Protein AF-A0A2A3JV04-F1 (afdb_monomer_lite)

pLDDT: mean 81.59, std 15.11, range [43.59, 98.62]

InterPro domains:
  IPR002125 Cytidine and deoxycytidylate deaminase domain [PF00383] (4-103)
  IPR002125 Cytidine and deoxycytidylate deaminase domain [PS51747] (3-124)
  IPR016193 Cytidine deaminase-like [SSF53927] (3-115)
  IPR017580 2-oxo-4-hydroxy-4-carboxy-5-ureidoimidazoline decarboxylase, type 1 [TIGR03164] (102-211)
  IPR018020 Oxo-4-hydroxy-4-carboxy-5-ureidoimidazoline decarboxylase [PF09349] (104-209)
  IPR036778 Oxo-4-hydroxy-4-carboxy-5-ureidoimidazoline decarboxylase superfamily [G3DSA:1.10.3330.10] (90-214)
  IPR036778 Oxo-4-hydroxy-4-carboxy-5-ureidoimidazoline decarboxylase superfamily [SSF158694] (104-214)

Organism: NCBI:txid1779329

Sequence (215 aa):
MKDDDLRHLRETIRIARESRDAGNHPFGATLVGPDGAVLLRRGNNYSDDKGVGHAELLVAQEASRLYAPEFLESCTLYTSVEPCCMCAGACYWAGIGTVVYGMTEKRLAVLTAHPDLAGKLAQAKRLTAESTAEQAGAGLDALTDEERVSFTELNEAYTSKFGFPFIIAVRDNDKASIMQAFRRRLGNDRTTEFAEACRQVERIAELRLMDKLGA

Secondary structure (DSSP, 8-state):
--HHHHHHHHHHHHHHHHHHHTTS-S-EEEEE-TTS-EEEEEE--HHHHSSS--HHHHHHHHHHHHS-HHHHTT-EEEESSPPPHHHHHHHHHTT--EEEESS-HHHHHHHHSPPPTTSHHHHTT-S-HHHHHHHHHTTGGG--HHHHHHHHHHHHHHHHHHSS-----GGG--HHHHHHHHHHHTTS-HHHHHHHHHHHHHHHHHHHHHHHHT-

Foldseek 3Di:
DPPLLVVQLVVQQVQLVVCVVVVHHSKKKFKAFLVRDTPDIFPADCVPPVDDRHRLLVRLVVLLVPDDLVRQLRMEMEMQEDDDPVSVVSSVVSNRNYYHYNYYPLLVCLQAVDDALLDPCLVVVVDDPLVVVLNVLQVSNPDDPVLSVLSVVLQVLCCVQQVTGDAARSNVHHSVVSSVCSVVLSPDDNVVSSVVNSVRSVVNVVVVVCVVVVD

Structure (mmCIF, N/CA/C/O backbone):
data_AF-A0A2A3JV04-F1
#
_entry.id   AF-A0A2A3JV04-F1
#
loop_
_atom_site.group_PDB
_atom_site.id
_atom_site.type_symbol
_atom_site.label_atom_id
_atom_site.label_alt_id
_atom_site.label_comp_id
_atom_site.label_asym_id
_atom_site.label_entity_id
_atom_site.label_seq_id
_atom_site.pdbx_PDB_ins_code
_atom_site.Cartn_x
_atom_site.Cartn_y
_atom_site.Cartn_z
_atom_site.occupancy
_atom_site.B_iso_or_equiv
_atom_site.auth_seq_id
_atom_site.auth_comp_id
_atom_site.auth_asym_id
_atom_site.auth_atom_id
_atom_site.pdbx_PDB_model_num
ATOM 1 N N . MET A 1 1 ? -6.558 -11.667 -15.176 1.00 53.97 1 MET A N 1
ATOM 2 C CA . MET A 1 1 ? -5.274 -11.883 -14.490 1.00 53.97 1 MET A CA 1
ATOM 3 C C . MET A 1 1 ? -4.649 -13.106 -15.134 1.00 53.97 1 MET A C 1
ATOM 5 O O . MET A 1 1 ? -5.289 -14.152 -15.132 1.00 53.97 1 MET A O 1
ATOM 9 N N . LYS A 1 2 ? -3.524 -12.937 -15.825 1.00 70.62 2 LYS A N 1
ATOM 10 C CA . LYS A 1 2 ? -2.764 -14.037 -16.435 1.00 70.62 2 LYS A CA 1
ATOM 11 C C . LYS A 1 2 ? -2.062 -14.810 -15.307 1.00 70.62 2 LYS A C 1
ATOM 13 O O . LYS A 1 2 ? -1.770 -14.215 -14.272 1.00 70.62 2 LYS A O 1
ATOM 18 N N . ASP A 1 3 ? -1.777 -16.100 -15.483 1.00 63.56 3 ASP A N 1
ATOM 19 C CA . ASP A 1 3 ? -1.109 -16.917 -14.444 1.00 63.56 3 ASP A CA 1
ATOM 20 C C . ASP A 1 3 ? 0.230 -16.314 -13.972 1.00 63.56 3 ASP A C 1
ATOM 22 O O . ASP A 1 3 ? 0.603 -16.423 -12.801 1.00 63.56 3 ASP A O 1
ATOM 26 N N . ASP A 1 4 ? 0.909 -15.589 -14.860 1.00 83.56 4 ASP A N 1
ATOM 27 C CA . ASP A 1 4 ? 2.161 -14.892 -14.571 1.00 83.56 4 ASP A CA 1
ATOM 28 C C . ASP A 1 4 ? 1.992 -13.658 -13.668 1.00 83.56 4 ASP A C 1
ATOM 30 O O . ASP A 1 4 ? 2.904 -13.340 -12.899 1.00 83.56 4 ASP A O 1
ATOM 34 N N . ASP A 1 5 ? 0.824 -13.006 -13.659 1.00 85.88 5 ASP A N 1
ATOM 35 C CA . ASP A 1 5 ? 0.586 -11.799 -12.853 1.00 85.88 5 ASP A CA 1
ATOM 36 C C . ASP A 1 5 ? 0.750 -12.110 -11.356 1.00 85.88 5 ASP A C 1
ATOM 38 O O . ASP A 1 5 ? 1.358 -11.350 -10.601 1.00 85.88 5 ASP A O 1
ATOM 42 N N . LEU A 1 6 ? 0.262 -13.278 -10.919 1.00 80.88 6 LEU A N 1
ATOM 43 C CA . LEU A 1 6 ? 0.381 -13.733 -9.532 1.00 80.88 6 LEU A CA 1
ATOM 44 C C . LEU A 1 6 ? 1.834 -13.991 -9.124 1.00 80.88 6 LEU A C 1
ATOM 46 O O . LEU A 1 6 ? 2.195 -13.755 -7.969 1.00 80.88 6 LEU A O 1
ATOM 50 N N . ARG A 1 7 ? 2.678 -14.473 -10.045 1.00 88.75 7 ARG A N 1
ATOM 51 C CA . ARG A 1 7 ? 4.115 -14.655 -9.794 1.00 88.75 7 ARG A CA 1
ATOM 52 C C . ARG A 1 7 ? 4.778 -13.303 -9.539 1.00 88.75 7 ARG A C 1
ATOM 54 O O . ARG A 1 7 ? 5.507 -13.165 -8.558 1.00 88.75 7 ARG A O 1
ATOM 61 N N . HIS A 1 8 ? 4.490 -12.309 -10.374 1.00 92.31 8 HIS A N 1
ATOM 62 C CA . HIS A 1 8 ? 5.074 -10.975 -10.242 1.00 92.31 8 HIS A CA 1
ATOM 63 C C . HIS A 1 8 ? 4.537 -10.218 -9.018 1.00 92.31 8 HIS A C 1
ATOM 65 O O . HIS A 1 8 ? 5.317 -9.612 -8.290 1.00 92.31 8 HIS A O 1
ATOM 71 N N . LEU A 1 9 ? 3.249 -10.346 -8.685 1.00 87.44 9 LEU A N 1
ATOM 72 C CA . LEU A 1 9 ? 2.692 -9.793 -7.442 1.00 87.44 9 LEU A CA 1
ATOM 73 C C . LEU A 1 9 ? 3.267 -10.450 -6.174 1.00 87.44 9 LEU A C 1
ATOM 75 O O . LEU A 1 9 ? 3.434 -9.796 -5.150 1.00 87.44 9 LEU A O 1
ATOM 79 N N . ARG A 1 10 ? 3.615 -11.741 -6.202 1.00 83.06 10 ARG A N 1
ATOM 80 C CA . ARG A 1 10 ? 4.316 -12.373 -5.066 1.00 83.06 10 ARG A CA 1
ATOM 81 C C . ARG A 1 10 ? 5.731 -11.829 -4.890 1.00 83.0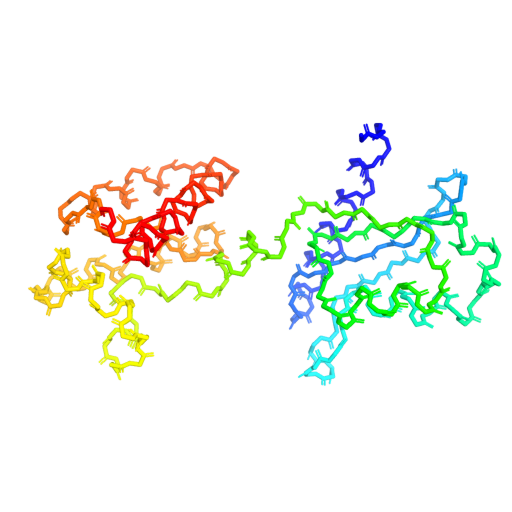6 10 ARG A C 1
ATOM 83 O O . ARG A 1 10 ? 6.185 -11.675 -3.757 1.00 83.06 10 ARG A O 1
ATOM 90 N N . GLU A 1 11 ? 6.404 -11.510 -5.989 1.00 92.06 11 GLU A N 1
ATOM 91 C CA . GLU A 1 11 ? 7.727 -10.890 -5.956 1.00 92.06 11 GLU A CA 1
ATOM 92 C C . GLU A 1 11 ? 7.677 -9.484 -5.335 1.00 92.06 11 GLU A C 1
ATOM 94 O O . GLU A 1 11 ? 8.525 -9.154 -4.505 1.00 92.06 11 GLU A O 1
ATOM 99 N N . THR A 1 12 ? 6.650 -8.679 -5.632 1.00 91.00 12 THR A N 1
ATOM 100 C CA . THR A 1 12 ? 6.492 -7.356 -4.995 1.00 91.00 12 THR A CA 1
ATOM 101 C C . THR A 1 12 ? 6.276 -7.467 -3.485 1.00 91.00 12 THR A C 1
ATOM 103 O O . THR A 1 12 ? 6.824 -6.669 -2.727 1.00 91.00 12 THR A O 1
ATOM 106 N N . ILE A 1 13 ? 5.568 -8.504 -3.019 1.00 81.12 13 ILE A N 1
ATOM 107 C CA . ILE A 1 13 ? 5.398 -8.801 -1.587 1.00 81.12 13 ILE A CA 1
ATOM 108 C C . ILE A 1 13 ? 6.725 -9.214 -0.933 1.00 81.12 13 ILE A C 1
ATOM 110 O O . ILE A 1 13 ? 6.972 -8.857 0.222 1.00 81.12 13 ILE A O 1
ATOM 114 N N . ARG A 1 14 ? 7.593 -9.955 -1.635 1.00 89.31 14 ARG A N 1
ATOM 115 C CA . ARG A 1 14 ? 8.939 -10.288 -1.136 1.00 89.31 14 ARG A CA 1
ATOM 116 C C . ARG A 1 14 ? 9.765 -9.015 -0.937 1.00 89.31 14 ARG A C 1
ATOM 118 O O . ARG A 1 14 ? 10.291 -8.807 0.150 1.00 89.31 14 ARG A O 1
ATOM 125 N N . ILE A 1 15 ? 9.788 -8.134 -1.936 1.00 92.12 15 ILE A N 1
ATOM 126 C CA . ILE A 1 15 ? 10.512 -6.853 -1.881 1.00 92.12 15 ILE A CA 1
ATOM 127 C C . ILE A 1 15 ? 9.954 -5.941 -0.779 1.00 92.12 15 ILE A C 1
ATOM 129 O O . ILE A 1 15 ? 10.714 -5.312 -0.049 1.00 92.12 15 ILE A O 1
ATOM 133 N N . ALA A 1 16 ? 8.631 -5.903 -0.603 1.00 80.31 16 ALA A N 1
ATOM 134 C CA . ALA A 1 16 ? 7.985 -5.167 0.480 1.00 80.31 16 ALA A CA 1
ATOM 135 C C . ALA A 1 16 ? 8.459 -5.625 1.873 1.00 80.31 16 ALA A C 1
ATOM 137 O O . ALA A 1 16 ? 8.658 -4.799 2.765 1.00 80.31 16 ALA A O 1
ATOM 138 N N . ARG A 1 17 ? 8.676 -6.935 2.068 1.00 75.56 17 ARG A N 1
ATOM 139 C CA . ARG A 1 17 ? 9.239 -7.472 3.320 1.00 75.56 17 ARG A CA 1
ATOM 140 C C . ARG A 1 17 ? 10.685 -7.035 3.511 1.00 75.56 17 ARG A C 1
ATOM 142 O O . ARG A 1 17 ? 11.016 -6.568 4.590 1.00 75.56 17 ARG A O 1
ATOM 149 N N . GLU A 1 18 ? 11.504 -7.108 2.467 1.00 86.50 18 GLU A N 1
ATOM 150 C CA . GLU A 1 18 ? 12.905 -6.666 2.516 1.00 86.50 18 GLU A CA 1
ATOM 151 C C . GLU A 1 18 ? 13.021 -5.171 2.829 1.00 86.50 18 GLU A C 1
ATOM 153 O O . GLU A 1 18 ? 13.822 -4.769 3.668 1.00 86.50 18 GLU A O 1
ATOM 158 N N . SER A 1 19 ? 12.167 -4.351 2.213 1.00 83.56 19 SER A N 1
ATOM 159 C CA . SER A 1 19 ? 12.080 -2.914 2.476 1.00 83.56 19 SER A CA 1
ATOM 160 C C . SER A 1 19 ? 11.759 -2.644 3.952 1.00 83.56 19 SER A C 1
ATOM 162 O O . SER A 1 19 ? 12.460 -1.870 4.607 1.00 83.56 19 SER A O 1
ATOM 164 N N . ARG A 1 20 ? 10.778 -3.359 4.517 1.00 80.44 20 ARG A N 1
ATOM 165 C CA . ARG A 1 20 ? 10.438 -3.283 5.944 1.00 80.44 20 ARG A CA 1
ATOM 166 C C . ARG A 1 20 ? 11.580 -3.724 6.852 1.00 80.44 20 ARG A C 1
ATOM 168 O O . ARG A 1 20 ? 11.854 -3.056 7.844 1.00 80.44 20 ARG A O 1
ATOM 175 N N . ASP A 1 21 ? 12.227 -4.839 6.534 1.00 79.06 21 ASP A N 1
ATOM 176 C CA . ASP A 1 21 ? 13.323 -5.380 7.338 1.00 79.06 21 ASP A CA 1
ATOM 177 C C . ASP A 1 21 ? 14.545 -4.428 7.316 1.00 79.06 21 ASP A C 1
ATOM 179 O O . ASP A 1 21 ? 15.313 -4.381 8.273 1.00 79.06 21 ASP A O 1
ATOM 183 N N . ALA A 1 22 ? 14.655 -3.583 6.282 1.00 80.44 22 ALA A N 1
ATOM 184 C CA . ALA A 1 22 ? 15.593 -2.460 6.183 1.00 80.44 22 ALA A CA 1
ATOM 185 C C . ALA A 1 22 ? 15.095 -1.139 6.826 1.00 80.44 22 ALA A C 1
ATOM 187 O O . ALA A 1 22 ? 15.730 -0.095 6.666 1.00 80.44 22 ALA A O 1
ATOM 188 N N . GLY A 1 23 ? 13.968 -1.150 7.545 1.00 79.25 23 GLY A N 1
ATOM 189 C CA . GLY A 1 23 ? 13.433 0.012 8.268 1.00 79.25 23 GLY A CA 1
ATOM 190 C C . GLY A 1 23 ? 12.599 0.988 7.429 1.00 79.25 23 GLY A C 1
ATOM 191 O O . GLY A 1 23 ? 12.345 2.108 7.875 1.00 79.25 23 GLY A O 1
ATOM 192 N N . ASN A 1 24 ? 12.174 0.592 6.228 1.00 82.56 24 ASN A N 1
ATOM 193 C CA . ASN A 1 24 ? 11.293 1.380 5.362 1.00 82.56 24 ASN A CA 1
ATOM 194 C C . ASN A 1 24 ? 9.820 0.965 5.505 1.00 82.56 24 ASN A C 1
ATOM 196 O O . ASN A 1 24 ? 9.478 0.004 6.199 1.00 82.56 24 ASN A O 1
ATOM 200 N N . HIS A 1 25 ? 8.922 1.671 4.813 1.00 78.50 25 HIS A N 1
ATOM 201 C CA . HIS A 1 25 ? 7.538 1.216 4.693 1.00 78.50 25 HIS A CA 1
ATOM 202 C C . HIS A 1 25 ? 7.446 -0.065 3.840 1.00 78.50 25 HIS A C 1
ATOM 204 O O . HIS A 1 25 ? 8.215 -0.230 2.896 1.00 78.50 25 HIS A O 1
ATOM 210 N N . PRO A 1 26 ? 6.510 -0.986 4.130 1.00 81.88 26 PRO A N 1
ATOM 211 C CA . PRO A 1 26 ? 6.474 -2.317 3.525 1.00 81.88 26 PRO A CA 1
ATOM 212 C C . PRO A 1 26 ? 5.864 -2.303 2.111 1.00 81.88 26 PRO A C 1
ATOM 214 O O . PRO A 1 26 ? 4.819 -2.912 1.882 1.00 81.88 26 PRO A O 1
ATOM 217 N N . PHE A 1 27 ? 6.502 -1.621 1.158 1.00 84.69 27 PHE A N 1
ATOM 218 C CA . PHE A 1 27 ? 6.044 -1.532 -0.233 1.00 84.69 27 PHE A CA 1
ATOM 219 C C . PHE A 1 27 ? 7.134 -1.957 -1.209 1.00 84.69 27 PHE A C 1
ATOM 221 O O . PHE A 1 27 ? 8.315 -1.669 -1.009 1.00 84.69 27 PHE A O 1
ATOM 228 N N . GLY A 1 28 ? 6.722 -2.642 -2.274 1.00 93.94 28 GLY A N 1
ATOM 229 C CA . GLY A 1 28 ? 7.611 -3.140 -3.314 1.00 93.94 28 GLY A CA 1
ATOM 230 C C . GLY A 1 28 ? 6.976 -3.042 -4.694 1.00 93.94 28 GLY A C 1
ATOM 231 O O . GLY A 1 28 ? 5.766 -3.209 -4.844 1.00 93.94 28 GLY A O 1
ATOM 232 N N . ALA A 1 29 ? 7.812 -2.798 -5.699 1.00 97.81 29 ALA A N 1
ATOM 233 C CA . ALA A 1 29 ? 7.418 -2.700 -7.094 1.00 97.81 29 ALA A CA 1
ATOM 234 C C . ALA A 1 29 ? 8.472 -3.325 -8.016 1.00 97.81 29 ALA A C 1
ATOM 236 O O . ALA A 1 29 ? 9.669 -3.364 -7.711 1.00 97.81 29 ALA A O 1
ATOM 237 N N . THR A 1 30 ? 8.015 -3.806 -9.168 1.00 98.50 30 THR A N 1
ATOM 238 C CA . THR A 1 30 ? 8.869 -4.368 -10.219 1.00 98.50 30 THR A CA 1
ATOM 239 C C . THR A 1 30 ? 8.427 -3.889 -11.589 1.00 98.50 30 THR A C 1
ATOM 241 O O . THR A 1 30 ? 7.229 -3.745 -11.817 1.00 98.50 30 THR A O 1
ATOM 244 N N . LEU A 1 31 ? 9.380 -3.696 -12.502 1.00 98.62 31 LEU A N 1
ATOM 245 C CA . LEU A 1 31 ? 9.103 -3.528 -13.929 1.00 98.62 31 LEU A CA 1
ATOM 246 C C . LEU A 1 31 ? 9.359 -4.853 -14.641 1.00 98.62 31 LEU A C 1
ATOM 248 O O . LEU A 1 31 ? 10.414 -5.460 -14.446 1.00 98.62 31 LEU A O 1
ATOM 252 N N . VAL A 1 32 ? 8.417 -5.278 -15.473 1.00 98.44 32 VAL A N 1
ATOM 253 C CA . VAL A 1 32 ? 8.473 -6.528 -16.229 1.00 98.44 32 VAL A CA 1
ATOM 254 C C . VAL A 1 32 ? 8.348 -6.225 -17.716 1.00 98.44 32 VAL A C 1
ATOM 256 O O . VAL A 1 32 ? 7.443 -5.496 -18.123 1.00 98.44 32 VAL A O 1
ATOM 259 N N . GLY A 1 33 ? 9.269 -6.766 -18.510 1.00 97.69 33 GLY A N 1
ATOM 260 C CA . GLY A 1 33 ? 9.272 -6.641 -19.9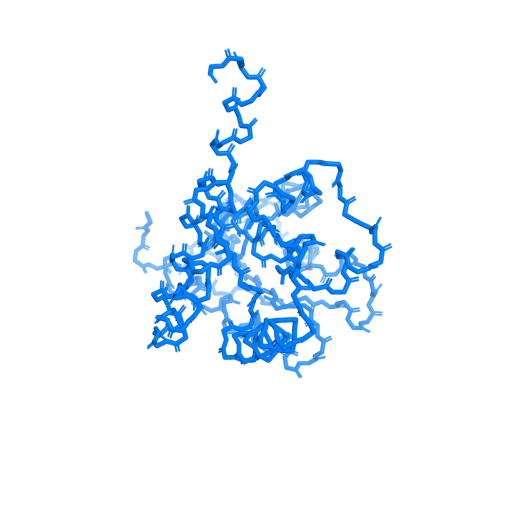64 1.00 97.69 33 GLY A CA 1
ATOM 261 C C . GLY A 1 33 ? 8.197 -7.499 -20.642 1.00 97.69 33 GLY A C 1
ATOM 262 O O . GLY A 1 33 ? 7.591 -8.364 -20.004 1.00 97.69 33 GLY A O 1
ATOM 263 N N . PRO A 1 34 ? 7.965 -7.299 -21.951 1.00 96.06 34 PRO A N 1
ATOM 264 C CA . PRO A 1 34 ? 6.953 -8.041 -22.709 1.00 96.06 34 PRO A CA 1
ATOM 265 C C . PRO A 1 34 ? 7.239 -9.549 -22.811 1.00 96.06 34 PRO A C 1
ATOM 267 O O . PRO A 1 34 ? 6.331 -10.337 -23.066 1.00 96.06 34 PRO A O 1
ATOM 270 N N . ASP A 1 35 ? 8.489 -9.957 -22.593 1.00 95.00 35 ASP A N 1
ATOM 271 C CA . ASP A 1 35 ? 8.948 -11.348 -22.533 1.00 95.00 35 ASP A CA 1
ATOM 272 C C . ASP A 1 35 ? 8.772 -11.995 -21.143 1.00 95.00 35 ASP A C 1
ATOM 274 O O . ASP A 1 35 ? 9.111 -13.162 -20.951 1.00 95.00 35 ASP A O 1
ATOM 278 N N . GLY A 1 36 ? 8.250 -11.248 -20.163 1.00 94.12 36 GLY A N 1
ATOM 279 C CA . GLY A 1 36 ? 8.087 -11.692 -18.779 1.00 94.12 36 GLY A CA 1
ATOM 280 C C . GLY A 1 36 ? 9.341 -11.535 -17.911 1.00 94.12 36 GLY A C 1
ATOM 281 O O . GLY A 1 36 ? 9.313 -11.896 -16.729 1.00 94.12 36 GLY A O 1
ATOM 282 N N . ALA A 1 37 ? 10.437 -10.981 -18.443 1.00 96.50 37 ALA A N 1
ATOM 283 C CA . ALA A 1 37 ? 11.652 -10.748 -17.674 1.00 96.50 37 ALA A CA 1
ATOM 284 C C . ALA A 1 37 ? 11.467 -9.591 -16.683 1.00 96.50 37 ALA A C 1
ATOM 286 O O . ALA A 1 37 ? 10.979 -8.518 -17.033 1.00 96.50 37 ALA A O 1
ATOM 287 N N . VAL A 1 38 ? 11.896 -9.779 -15.431 1.00 97.94 38 VAL A N 1
ATOM 288 C CA . VAL A 1 38 ? 11.910 -8.688 -14.445 1.00 97.94 38 VAL A CA 1
ATOM 289 C C . VAL A 1 38 ? 13.125 -7.802 -14.698 1.00 97.94 38 VAL A C 1
ATOM 291 O O . VAL A 1 38 ? 14.255 -8.200 -14.409 1.00 97.94 38 VAL A O 1
ATOM 294 N N . LEU A 1 39 ? 12.864 -6.597 -15.189 1.00 98.31 39 LEU A N 1
ATOM 295 C CA . LEU A 1 39 ? 13.860 -5.604 -15.572 1.00 98.31 39 LEU A CA 1
ATOM 296 C C . LEU A 1 39 ? 14.354 -4.807 -14.363 1.00 98.31 39 LEU A C 1
ATOM 298 O O . LEU A 1 39 ? 15.554 -4.620 -14.197 1.00 98.31 39 LEU A O 1
ATOM 302 N N . LEU A 1 40 ? 13.433 -4.381 -13.491 1.00 98.50 40 LEU A N 1
ATOM 303 C CA . LEU A 1 40 ? 13.731 -3.563 -12.311 1.00 98.50 40 LEU A CA 1
ATOM 304 C C . LEU A 1 40 ? 12.999 -4.070 -11.071 1.00 98.50 40 LEU A C 1
ATOM 306 O O . LEU A 1 40 ? 11.904 -4.625 -11.160 1.00 98.50 40 LEU A O 1
ATOM 310 N N . ARG A 1 41 ? 13.605 -3.838 -9.903 1.00 98.38 41 ARG A N 1
ATOM 311 C CA . ARG A 1 41 ? 13.046 -4.128 -8.575 1.00 98.38 41 ARG A CA 1
ATOM 312 C C . ARG A 1 41 ? 13.362 -2.974 -7.639 1.00 98.38 41 ARG A C 1
ATOM 314 O O . ARG A 1 41 ? 14.531 -2.598 -7.527 1.00 98.38 41 ARG A O 1
ATOM 321 N N . ARG A 1 42 ? 12.357 -2.434 -6.954 1.00 98.00 42 ARG A N 1
ATOM 322 C CA . ARG A 1 42 ? 12.551 -1.415 -5.915 1.00 98.00 42 ARG A CA 1
ATOM 323 C C . ARG A 1 42 ? 11.605 -1.631 -4.746 1.00 98.00 42 ARG A C 1
ATOM 325 O O . ARG A 1 42 ? 10.446 -1.989 -4.934 1.00 98.00 42 ARG A O 1
ATOM 332 N N . GLY A 1 43 ? 12.129 -1.414 -3.545 1.00 95.50 43 GLY A N 1
ATOM 333 C CA . GLY A 1 43 ? 11.342 -1.229 -2.330 1.00 95.50 43 GLY A CA 1
ATOM 334 C C . GLY A 1 43 ? 11.167 0.256 -2.024 1.00 95.50 43 GLY A C 1
ATOM 335 O O . GLY A 1 43 ? 11.770 1.102 -2.682 1.00 95.50 43 GLY A O 1
ATOM 336 N N . ASN A 1 44 ? 10.358 0.570 -1.018 1.00 93.44 44 ASN A N 1
ATOM 337 C CA . ASN A 1 44 ? 10.293 1.916 -0.456 1.00 93.44 44 ASN A CA 1
ATOM 338 C C . ASN A 1 44 ? 11.643 2.321 0.180 1.00 93.44 44 ASN A C 1
ATOM 340 O O . ASN A 1 44 ? 12.355 1.463 0.709 1.00 93.44 44 ASN A O 1
ATOM 344 N N . ASN A 1 45 ? 11.963 3.617 0.133 1.00 93.06 45 ASN A N 1
ATOM 345 C CA . ASN A 1 45 ? 13.217 4.223 0.602 1.00 93.06 45 ASN A CA 1
ATOM 346 C C . ASN A 1 45 ? 13.000 5.338 1.653 1.00 93.06 45 ASN A C 1
ATOM 348 O O . ASN A 1 45 ? 13.801 6.263 1.777 1.00 93.06 45 ASN A O 1
ATOM 352 N N . TYR A 1 46 ? 11.906 5.273 2.416 1.00 87.44 46 TYR A N 1
ATOM 353 C CA . TYR A 1 46 ? 11.563 6.263 3.444 1.00 87.44 46 TYR A CA 1
ATOM 354 C C . TYR A 1 46 ? 12.647 6.463 4.518 1.00 87.44 46 TYR A C 1
ATOM 356 O O . TYR A 1 46 ? 12.766 7.536 5.113 1.00 87.44 46 TYR A O 1
ATOM 364 N N . SER A 1 47 ? 13.440 5.440 4.833 1.00 82.50 47 SER A N 1
ATOM 365 C CA . SER A 1 47 ? 14.500 5.532 5.835 1.00 82.50 47 SER A CA 1
ATOM 366 C C . SER A 1 47 ? 15.583 6.540 5.436 1.00 82.50 47 SER A C 1
ATOM 368 O O . SER A 1 47 ? 16.147 7.174 6.332 1.00 82.50 47 SER A O 1
ATOM 370 N N . ASP A 1 48 ? 15.773 6.750 4.135 1.00 88.19 48 ASP A N 1
ATOM 371 C CA . ASP A 1 48 ? 16.710 7.693 3.532 1.00 88.19 48 ASP A CA 1
ATOM 372 C C . ASP A 1 48 ? 16.050 9.057 3.270 1.00 88.19 48 ASP A C 1
ATOM 374 O O . ASP A 1 48 ? 16.480 10.070 3.820 1.00 88.19 48 ASP A O 1
ATOM 378 N N . ASP A 1 49 ? 14.948 9.092 2.513 1.00 89.69 49 ASP A N 1
ATOM 379 C CA . ASP A 1 49 ? 14.393 10.358 2.009 1.00 89.69 49 ASP A CA 1
ATOM 380 C C . ASP A 1 49 ? 13.252 10.955 2.849 1.00 89.69 49 ASP A C 1
ATOM 382 O O . ASP A 1 49 ? 12.854 12.102 2.630 1.00 89.69 49 ASP A O 1
ATOM 386 N N . LYS A 1 50 ? 12.724 10.188 3.813 1.00 83.75 50 LYS A N 1
ATOM 387 C CA . LYS A 1 50 ? 11.592 10.557 4.685 1.00 83.75 50 LYS A CA 1
ATOM 388 C C . LYS A 1 50 ? 10.344 11.023 3.925 1.00 83.75 50 LYS A C 1
ATOM 390 O O . LYS A 1 50 ? 9.533 11.762 4.484 1.00 83.75 50 LYS A O 1
ATOM 395 N N . GLY A 1 51 ? 10.175 10.618 2.667 1.00 83.44 51 GLY A N 1
ATOM 396 C CA . GLY A 1 51 ? 9.208 11.243 1.777 1.00 83.44 51 GLY A CA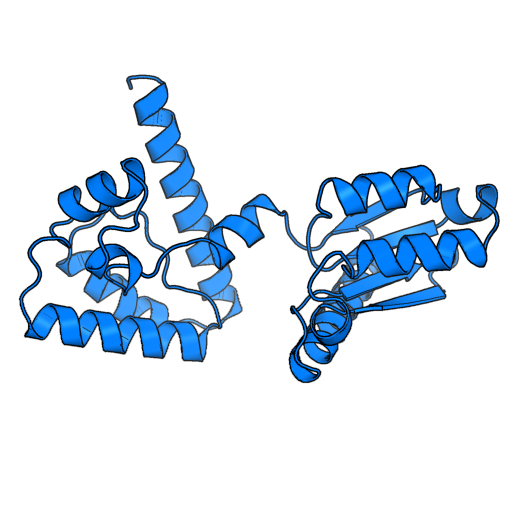 1
ATOM 397 C C . GLY A 1 51 ? 8.807 10.380 0.588 1.00 83.44 51 GLY A C 1
ATOM 398 O O . GLY A 1 51 ? 8.138 9.361 0.740 1.00 83.44 51 GLY A O 1
ATOM 399 N N . VAL A 1 52 ? 9.121 10.865 -0.613 1.00 88.56 52 VAL A N 1
ATOM 400 C CA . VAL A 1 52 ? 8.493 10.441 -1.874 1.00 88.56 52 VAL A CA 1
ATOM 401 C C . VAL A 1 52 ? 9.065 9.154 -2.469 1.00 88.56 52 VAL A C 1
ATOM 403 O O . VAL A 1 52 ? 8.590 8.726 -3.517 1.00 88.56 52 VAL A O 1
ATOM 406 N N . GLY A 1 53 ? 10.038 8.518 -1.816 1.00 92.81 53 GLY A N 1
ATOM 407 C CA . GLY A 1 53 ? 10.764 7.312 -2.219 1.00 92.81 53 GLY A CA 1
ATOM 408 C C . GLY A 1 53 ? 9.912 6.048 -2.199 1.00 92.81 53 GLY A C 1
ATOM 409 O O . GLY A 1 53 ? 10.291 5.024 -1.636 1.00 92.81 53 GLY A O 1
ATOM 410 N N . HIS A 1 54 ? 8.726 6.121 -2.786 1.00 96.06 54 HIS A N 1
ATOM 411 C CA . HIS A 1 54 ? 7.811 5.018 -2.990 1.00 96.06 54 HIS A CA 1
ATOM 412 C C . HIS A 1 54 ? 8.378 4.074 -4.045 1.00 96.06 54 HIS A C 1
ATOM 414 O O . HIS A 1 54 ? 9.025 4.503 -5.003 1.00 96.06 54 HIS A O 1
ATOM 420 N N . ALA A 1 55 ? 8.111 2.781 -3.880 1.00 96.62 55 ALA A N 1
ATOM 421 C CA . ALA A 1 55 ? 8.666 1.750 -4.743 1.00 96.62 55 ALA A CA 1
ATOM 422 C C . ALA A 1 55 ? 8.339 2.007 -6.226 1.00 96.62 55 ALA A C 1
ATOM 424 O O . ALA A 1 55 ? 9.216 1.915 -7.081 1.00 96.62 55 ALA A O 1
ATOM 425 N N . GLU A 1 56 ? 7.100 2.395 -6.525 1.00 98.06 56 GLU A N 1
ATOM 426 C CA . GLU A 1 56 ? 6.613 2.688 -7.872 1.00 98.06 56 GLU A CA 1
ATOM 427 C C . GLU A 1 56 ? 7.294 3.912 -8.482 1.00 98.06 56 GLU A C 1
ATOM 429 O O . GLU A 1 56 ? 7.681 3.877 -9.650 1.00 98.06 56 GLU A O 1
ATOM 434 N N . LEU A 1 57 ? 7.475 4.979 -7.693 1.00 97.75 57 LEU A N 1
ATOM 435 C CA . LEU A 1 57 ? 8.160 6.183 -8.158 1.00 97.75 57 LEU A CA 1
ATOM 436 C C . LEU A 1 57 ? 9.607 5.860 -8.531 1.00 97.75 57 LEU A C 1
ATOM 438 O O . LEU A 1 57 ? 10.068 6.262 -9.597 1.00 97.75 57 LEU A O 1
ATOM 442 N N . LEU A 1 58 ? 10.302 5.105 -7.678 1.00 97.81 58 LEU A N 1
ATOM 443 C CA . LEU A 1 58 ? 11.689 4.714 -7.915 1.00 97.81 58 LEU A CA 1
ATOM 444 C C . LEU A 1 58 ? 11.819 3.832 -9.162 1.00 97.81 58 LEU A C 1
ATOM 446 O O . LEU A 1 58 ? 12.731 4.052 -9.957 1.00 97.81 58 LEU A O 1
ATOM 450 N N . VAL A 1 59 ? 10.891 2.887 -9.376 1.00 98.50 59 VAL A N 1
ATOM 451 C CA . VAL A 1 59 ? 10.850 2.100 -10.620 1.00 98.50 59 VAL A CA 1
ATOM 452 C C . VAL A 1 59 ? 10.630 3.005 -11.829 1.00 98.50 59 VAL A C 1
ATOM 454 O O . VAL A 1 59 ? 11.391 2.907 -12.783 1.00 98.50 59 VAL A O 1
ATOM 457 N N . ALA A 1 60 ? 9.634 3.894 -11.815 1.00 98.19 60 ALA A N 1
ATOM 458 C CA . ALA A 1 60 ? 9.322 4.749 -12.965 1.00 98.19 60 ALA A CA 1
ATOM 459 C C . ALA A 1 60 ? 10.463 5.726 -13.310 1.00 98.19 60 ALA A C 1
ATOM 461 O O . ALA A 1 60 ? 10.799 5.924 -14.482 1.00 98.19 60 ALA A O 1
ATOM 462 N N . GLN A 1 61 ? 11.102 6.310 -12.294 1.00 97.88 61 GLN A N 1
ATOM 463 C CA . GLN A 1 61 ? 12.259 7.193 -12.466 1.00 97.88 61 GLN A CA 1
ATOM 464 C C . GLN A 1 61 ? 13.476 6.470 -13.042 1.00 97.88 61 GLN A C 1
ATOM 466 O O . GLN A 1 61 ? 14.202 7.038 -13.852 1.00 97.88 61 GLN A O 1
ATOM 471 N N . GLU A 1 62 ? 13.732 5.236 -12.621 1.00 98.31 62 GLU A N 1
ATOM 472 C CA . GLU A 1 62 ? 14.837 4.456 -13.169 1.00 98.31 62 GLU A CA 1
ATOM 473 C C . GLU A 1 62 ? 14.510 3.922 -14.566 1.00 98.31 62 GLU A C 1
ATOM 475 O O . GLU A 1 62 ? 15.337 4.020 -15.469 1.00 98.31 62 GLU A O 1
ATOM 480 N N . ALA A 1 63 ? 13.284 3.439 -14.774 1.00 98.38 63 ALA A N 1
ATOM 481 C CA . ALA A 1 63 ? 12.808 2.935 -16.054 1.00 98.38 63 ALA A CA 1
ATOM 482 C C . ALA A 1 63 ? 12.943 3.989 -17.159 1.00 98.38 63 ALA A C 1
ATOM 484 O O . ALA A 1 63 ? 13.543 3.714 -18.194 1.00 98.38 63 ALA A O 1
ATOM 485 N N . SER A 1 64 ? 12.473 5.213 -16.899 1.00 97.69 64 SER A N 1
ATOM 486 C CA . SER A 1 64 ? 12.559 6.340 -17.841 1.00 97.69 64 SER A CA 1
ATOM 487 C C . SER A 1 64 ? 13.991 6.769 -18.188 1.00 97.69 64 SER A C 1
ATOM 489 O O . SER A 1 64 ? 14.201 7.410 -19.214 1.00 97.69 64 SER A O 1
ATOM 491 N N . ARG A 1 65 ? 14.991 6.421 -17.365 1.00 97.88 65 ARG A N 1
ATOM 492 C CA . ARG A 1 65 ? 16.412 6.677 -17.664 1.00 97.88 65 ARG A CA 1
ATOM 493 C C . ARG A 1 65 ? 17.059 5.559 -18.473 1.00 97.88 65 ARG A C 1
ATOM 495 O O . ARG A 1 65 ? 18.034 5.815 -19.174 1.00 97.88 65 ARG A O 1
ATOM 502 N N . LEU A 1 66 ? 16.572 4.330 -18.321 1.00 98.06 66 LEU A N 1
ATOM 503 C CA . LEU A 1 66 ? 17.190 3.132 -18.892 1.00 98.06 66 LEU A CA 1
ATOM 504 C C . LEU A 1 66 ? 16.565 2.698 -20.217 1.00 98.06 66 LEU A C 1
ATOM 506 O O . LEU A 1 66 ? 17.247 2.076 -21.030 1.00 98.06 66 LEU A O 1
ATOM 510 N N . TYR A 1 67 ? 15.288 2.999 -20.433 1.00 98.19 67 TYR A N 1
ATOM 511 C CA . TYR A 1 67 ? 14.520 2.465 -21.549 1.00 98.19 67 TYR A CA 1
ATOM 512 C C . TYR A 1 67 ? 13.822 3.565 -22.340 1.00 98.19 67 TYR A C 1
ATOM 514 O O . TYR A 1 67 ? 13.415 4.590 -21.797 1.00 98.19 67 TYR A O 1
ATOM 522 N N . ALA A 1 68 ? 13.662 3.318 -23.639 1.00 97.25 68 ALA A N 1
ATOM 523 C CA . ALA A 1 68 ? 12.897 4.191 -24.515 1.00 97.25 68 ALA A CA 1
ATOM 524 C C . ALA A 1 68 ? 11.390 4.115 -24.184 1.00 97.25 68 ALA A C 1
ATOM 526 O O . ALA A 1 68 ? 10.911 3.026 -23.838 1.00 97.25 68 ALA A O 1
ATOM 527 N N . PRO A 1 69 ? 10.629 5.220 -24.318 1.00 94.50 69 PRO A N 1
ATOM 528 C CA . PRO A 1 69 ? 9.188 5.235 -24.053 1.00 94.50 69 PRO A CA 1
ATOM 529 C C . PRO A 1 69 ? 8.411 4.158 -24.821 1.00 94.50 69 PRO A C 1
ATOM 531 O O . PRO A 1 69 ? 7.540 3.510 -24.251 1.00 94.50 69 PRO A O 1
ATOM 534 N N . GLU A 1 70 ? 8.782 3.892 -26.076 1.00 96.50 70 GLU A N 1
ATOM 535 C CA . GLU A 1 70 ? 8.127 2.895 -26.934 1.00 96.50 70 GLU A CA 1
ATOM 536 C C . GLU A 1 70 ? 8.296 1.470 -26.389 1.00 96.50 70 GLU A C 1
ATOM 538 O O . GLU A 1 70 ? 7.426 0.615 -26.542 1.00 96.50 70 GLU A O 1
ATOM 543 N N . PHE A 1 71 ? 9.421 1.198 -25.723 1.00 98.31 71 PHE A N 1
ATOM 544 C CA . PHE A 1 71 ? 9.630 -0.079 -25.050 1.00 98.31 71 PHE A CA 1
ATOM 545 C C . PHE A 1 71 ? 8.853 -0.147 -23.731 1.00 98.31 71 PHE A C 1
ATOM 547 O O . PHE A 1 71 ? 8.259 -1.182 -23.421 1.00 98.31 71 PHE A O 1
ATOM 554 N N . LEU A 1 72 ? 8.818 0.946 -22.964 1.00 98.38 72 LEU A N 1
ATOM 555 C CA . LEU A 1 72 ? 8.077 1.015 -21.700 1.00 98.38 72 LEU A CA 1
ATOM 556 C C . LEU A 1 72 ? 6.566 0.846 -21.893 1.00 98.38 72 LEU A C 1
ATOM 558 O O . LEU A 1 72 ? 5.916 0.247 -21.033 1.00 98.38 72 LEU A O 1
ATOM 562 N N . GLU A 1 73 ? 6.027 1.244 -23.044 1.00 97.94 73 GLU A N 1
ATOM 563 C CA . GLU A 1 73 ? 4.624 1.016 -23.407 1.00 97.94 73 GLU A CA 1
ATOM 564 C C . GLU A 1 73 ? 4.291 -0.485 -23.502 1.00 97.94 73 GLU A C 1
ATOM 566 O O . GLU A 1 73 ? 3.170 -0.910 -23.230 1.00 97.94 73 GLU A O 1
ATOM 571 N N . SER A 1 74 ? 5.283 -1.325 -23.809 1.00 97.88 74 SER A N 1
ATOM 572 C CA . SER A 1 74 ? 5.137 -2.787 -23.801 1.00 97.88 74 SER A CA 1
ATOM 573 C C . SER A 1 74 ? 5.404 -3.436 -22.435 1.00 97.88 74 SER A C 1
ATOM 575 O O . SER A 1 74 ? 5.223 -4.645 -22.275 1.00 97.88 74 SER A O 1
ATOM 577 N N . CYS A 1 75 ? 5.834 -2.655 -21.440 1.00 98.44 75 CYS A N 1
ATOM 578 C CA . CYS A 1 75 ? 6.185 -3.142 -20.110 1.00 98.44 75 CYS A CA 1
ATOM 579 C C . CYS A 1 75 ? 5.006 -3.072 -19.128 1.00 98.44 75 CYS A C 1
ATOM 581 O O . CYS A 1 75 ? 4.084 -2.264 -19.249 1.00 98.44 75 CYS A O 1
ATOM 583 N N . THR A 1 76 ? 5.075 -3.910 -18.093 1.00 98.31 76 THR A N 1
ATOM 584 C CA . THR A 1 76 ? 4.125 -3.924 -16.976 1.00 98.31 76 THR A CA 1
ATOM 585 C C . THR A 1 76 ? 4.834 -3.611 -15.664 1.00 98.31 76 THR A C 1
ATOM 587 O O . THR A 1 76 ? 5.793 -4.288 -15.295 1.00 98.31 76 THR A O 1
ATOM 590 N N . LEU A 1 77 ? 4.344 -2.618 -14.925 1.00 98.44 77 LEU A N 1
ATOM 591 C CA . LEU A 1 77 ? 4.728 -2.394 -13.537 1.00 98.44 77 LEU A CA 1
ATOM 592 C C . LEU A 1 77 ? 3.796 -3.178 -12.615 1.00 98.44 77 LEU A C 1
ATOM 594 O O . LEU A 1 77 ? 2.582 -2.993 -12.632 1.00 98.44 77 LEU A O 1
ATOM 598 N N . TYR A 1 78 ? 4.376 -4.024 -11.773 1.00 97.56 78 TYR A N 1
ATOM 599 C CA . TYR A 1 78 ? 3.664 -4.682 -10.682 1.00 97.56 78 TYR A CA 1
ATOM 600 C C . TYR A 1 78 ? 3.989 -3.980 -9.372 1.00 97.56 78 TYR A C 1
ATOM 602 O O . TYR A 1 78 ? 5.160 -3.716 -9.101 1.00 97.56 78 TYR A O 1
ATOM 610 N N . THR A 1 79 ? 2.985 -3.737 -8.533 1.00 95.69 79 THR A N 1
ATOM 611 C CA . THR A 1 79 ? 3.162 -3.170 -7.186 1.00 95.69 79 THR A CA 1
ATOM 612 C C . THR A 1 79 ? 2.328 -3.918 -6.144 1.00 95.69 79 THR A C 1
ATOM 614 O O . THR A 1 79 ? 1.301 -4.532 -6.445 1.00 95.69 79 THR A O 1
ATOM 617 N N . SER A 1 80 ? 2.794 -3.927 -4.895 1.00 84.75 80 SER A N 1
ATOM 618 C CA . SER A 1 80 ? 2.080 -4.549 -3.776 1.00 84.75 80 SER A CA 1
ATOM 619 C C . SER A 1 80 ? 0.721 -3.896 -3.489 1.00 84.75 80 SER A C 1
ATOM 621 O O . SER A 1 80 ? -0.201 -4.592 -3.060 1.00 84.75 80 SER A O 1
ATOM 623 N N . VAL A 1 81 ? 0.583 -2.589 -3.735 1.00 81.19 81 VAL A N 1
ATOM 624 C CA . VAL A 1 81 ? -0.630 -1.802 -3.461 1.00 81.19 81 VAL A CA 1
ATOM 625 C C . VAL A 1 81 ? -0.863 -0.809 -4.596 1.00 81.19 81 VAL A C 1
ATOM 627 O O . VAL A 1 81 ? 0.078 -0.426 -5.276 1.00 81.19 81 VAL A O 1
ATOM 630 N N . GLU A 1 82 ? -2.114 -0.429 -4.832 1.00 88.38 82 GLU A N 1
ATOM 631 C CA . GLU A 1 82 ? -2.504 0.592 -5.797 1.00 88.38 82 GLU A CA 1
ATOM 632 C C . GLU A 1 82 ? -1.654 1.862 -5.618 1.00 88.38 82 GLU A C 1
ATOM 634 O O . GLU A 1 82 ? -1.548 2.379 -4.499 1.00 88.38 82 GLU A O 1
ATOM 639 N N . PRO A 1 83 ? -1.049 2.370 -6.706 1.00 88.50 83 PRO A N 1
ATOM 640 C CA . PRO A 1 83 ? -0.190 3.539 -6.630 1.00 88.50 83 PRO A CA 1
ATOM 641 C C . PRO A 1 83 ? -0.959 4.777 -6.156 1.00 88.50 83 PRO A C 1
ATOM 643 O O . PRO A 1 83 ? -2.065 5.053 -6.620 1.00 88.50 83 PRO A O 1
ATOM 646 N N . CYS A 1 84 ? -0.331 5.599 -5.313 1.00 88.38 84 CYS A N 1
ATOM 647 C CA . CYS A 1 84 ? -0.860 6.930 -5.005 1.00 88.38 84 CYS A CA 1
ATOM 648 C C . CYS A 1 84 ? -0.849 7.840 -6.250 1.00 88.38 84 CYS A C 1
ATOM 650 O O . CYS A 1 84 ? -0.178 7.548 -7.243 1.00 88.38 84 CYS A O 1
ATOM 652 N N . CYS A 1 85 ? -1.524 8.994 -6.191 1.00 88.00 85 CYS A N 1
ATOM 653 C CA . CYS A 1 85 ? -1.636 9.919 -7.329 1.00 88.00 85 CYS A CA 1
ATOM 654 C C . CYS A 1 85 ? -0.278 10.337 -7.927 1.00 88.00 85 CYS A C 1
ATOM 656 O O . CYS A 1 85 ? -0.135 10.412 -9.146 1.00 88.00 85 CYS A O 1
ATOM 658 N N . MET A 1 86 ? 0.738 10.539 -7.083 1.00 94.69 86 M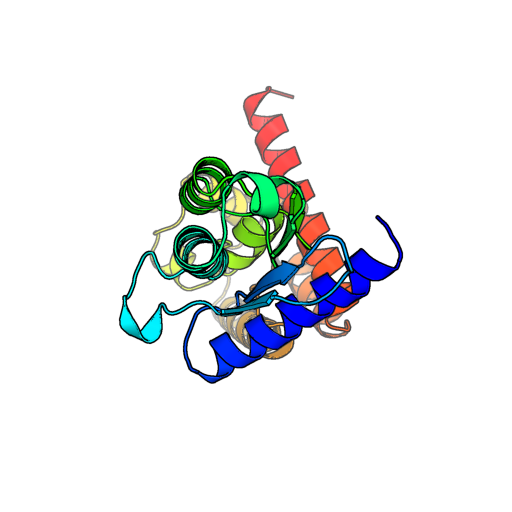ET A N 1
ATOM 659 C CA . MET A 1 86 ? 2.105 10.844 -7.509 1.00 94.69 86 MET A CA 1
ATOM 660 C C . MET A 1 86 ? 2.721 9.688 -8.305 1.00 94.69 86 MET A C 1
ATOM 662 O O . MET A 1 86 ? 3.295 9.903 -9.370 1.00 94.69 86 MET A O 1
ATOM 666 N N . CYS A 1 87 ? 2.594 8.461 -7.802 1.00 96.88 87 CYS A N 1
ATOM 667 C CA . CYS A 1 87 ? 3.171 7.276 -8.431 1.00 96.88 87 CYS A CA 1
ATOM 668 C C . CYS A 1 87 ? 2.433 6.900 -9.718 1.00 96.88 87 CYS A C 1
ATOM 670 O O . CYS A 1 87 ? 3.072 6.550 -10.707 1.00 96.88 87 CYS A O 1
ATOM 672 N N . ALA A 1 88 ? 1.104 7.032 -9.735 1.00 93.25 88 ALA A N 1
ATOM 673 C CA . ALA A 1 88 ? 0.298 6.861 -10.938 1.00 93.25 88 ALA A CA 1
ATOM 674 C C . ALA A 1 88 ? 0.713 7.866 -12.026 1.00 93.25 88 ALA A C 1
ATOM 676 O O . ALA A 1 88 ? 0.953 7.477 -13.168 1.00 93.25 88 ALA A O 1
ATOM 677 N N . GLY A 1 89 ? 0.890 9.141 -11.655 1.00 95.19 89 GLY A N 1
ATOM 678 C CA . GLY A 1 89 ? 1.412 10.166 -12.558 1.00 95.19 89 GLY A CA 1
ATOM 679 C C . GLY A 1 89 ? 2.818 9.841 -13.065 1.00 95.19 89 GLY A C 1
ATOM 680 O O . GLY A 1 89 ? 3.084 9.974 -14.255 1.00 95.19 89 GLY A O 1
ATOM 681 N N . ALA A 1 90 ? 3.709 9.361 -12.196 1.00 97.44 90 ALA A N 1
ATOM 682 C CA . ALA A 1 90 ? 5.059 8.968 -12.594 1.00 97.44 90 ALA A CA 1
ATOM 683 C C . ALA A 1 90 ? 5.066 7.804 -13.597 1.00 97.44 90 ALA A C 1
ATOM 685 O O . ALA A 1 90 ? 5.799 7.863 -14.579 1.00 97.44 90 AL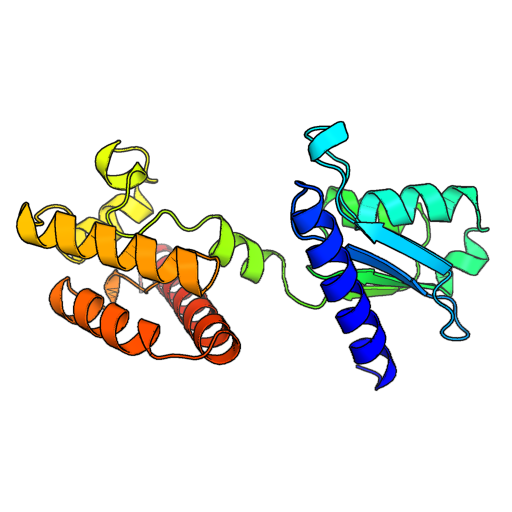A A O 1
ATOM 686 N N . CYS A 1 91 ? 4.230 6.782 -13.392 1.00 97.44 91 CYS A N 1
ATOM 687 C CA . CYS A 1 91 ? 4.099 5.664 -14.332 1.00 97.44 91 CYS A CA 1
ATOM 688 C C . CYS A 1 91 ? 3.595 6.140 -15.699 1.00 97.44 91 CYS A C 1
ATOM 690 O O . CYS A 1 91 ? 4.150 5.748 -16.725 1.00 97.44 91 CYS A O 1
ATOM 692 N N . TYR A 1 92 ? 2.591 7.023 -15.699 1.00 96.75 92 TYR A N 1
ATOM 693 C CA . TYR A 1 92 ? 2.050 7.631 -16.912 1.00 96.75 92 TYR A CA 1
ATOM 694 C C . TYR A 1 92 ? 3.121 8.418 -17.680 1.00 96.75 92 TYR A C 1
ATOM 696 O O . TYR A 1 92 ? 3.343 8.168 -18.860 1.00 96.75 92 TYR A O 1
ATOM 704 N N . TRP A 1 93 ? 3.834 9.329 -17.011 1.00 97.38 93 TRP A N 1
ATOM 705 C CA . TRP A 1 93 ? 4.848 10.168 -17.660 1.00 97.38 93 TRP A CA 1
ATOM 706 C C . TRP A 1 93 ? 6.108 9.403 -18.070 1.00 97.38 93 TRP A C 1
ATOM 708 O O . TRP A 1 93 ? 6.791 9.823 -19.000 1.00 97.38 93 TRP A O 1
ATOM 718 N N . ALA A 1 94 ? 6.408 8.281 -17.414 1.00 97.12 94 ALA A N 1
ATOM 719 C CA . ALA A 1 94 ? 7.457 7.364 -17.847 1.00 97.12 94 ALA A CA 1
ATOM 720 C C . ALA A 1 94 ? 7.057 6.536 -19.083 1.00 97.12 94 ALA A C 1
ATOM 722 O O . ALA A 1 94 ? 7.921 5.893 -19.669 1.00 97.12 94 ALA A O 1
ATOM 723 N N . GLY A 1 95 ? 5.780 6.533 -19.481 1.00 96.62 95 GLY A N 1
ATOM 724 C CA . GLY A 1 95 ? 5.289 5.746 -20.613 1.00 96.62 95 GLY A CA 1
ATOM 725 C C . GLY A 1 95 ? 5.114 4.258 -20.302 1.00 96.62 95 GLY A C 1
ATOM 726 O O . GLY A 1 95 ? 5.156 3.446 -21.216 1.00 96.62 95 GLY A O 1
ATOM 727 N N . ILE A 1 96 ? 4.940 3.870 -19.033 1.00 98.38 96 ILE A N 1
ATOM 728 C CA . ILE A 1 96 ? 4.723 2.462 -18.665 1.00 98.38 96 ILE A CA 1
ATOM 729 C C . ILE A 1 96 ? 3.314 2.039 -19.089 1.00 98.38 96 ILE A C 1
ATOM 731 O O . ILE A 1 96 ? 2.328 2.612 -18.623 1.00 98.38 96 ILE A O 1
ATOM 735 N N . GLY A 1 97 ? 3.213 1.012 -19.934 1.00 96.94 97 GLY A N 1
ATOM 736 C CA . GLY A 1 97 ? 1.946 0.657 -20.577 1.00 96.94 97 GLY A CA 1
ATOM 737 C C . GLY A 1 97 ? 0.905 0.017 -19.665 1.00 96.94 97 GLY A C 1
ATOM 738 O O . GLY A 1 97 ? -0.290 0.245 -19.833 1.00 96.94 97 GLY A O 1
ATOM 739 N N . THR A 1 98 ? 1.323 -0.803 -18.699 1.00 96.94 98 THR A N 1
ATOM 740 C CA . THR A 1 98 ? 0.388 -1.487 -17.790 1.00 96.94 98 THR A CA 1
ATOM 741 C C . THR A 1 98 ? 0.833 -1.373 -16.340 1.00 96.94 98 THR A C 1
ATOM 743 O O . THR A 1 98 ? 2.010 -1.534 -16.029 1.00 96.94 98 THR A O 1
ATOM 746 N N . VAL A 1 99 ? -0.123 -1.155 -15.434 1.00 96.56 99 VAL A N 1
ATOM 747 C CA . VAL A 1 99 ? 0.090 -1.236 -13.984 1.00 96.56 99 VAL A CA 1
ATOM 748 C C . VAL A 1 99 ? -0.828 -2.301 -13.396 1.00 96.56 99 VAL A C 1
ATOM 750 O O . VAL A 1 99 ? -2.039 -2.276 -13.612 1.00 96.56 99 VAL A O 1
ATOM 753 N N . VAL A 1 100 ? -0.254 -3.224 -12.629 1.00 93.25 100 VAL A N 1
ATOM 754 C CA . VAL A 1 100 ? -0.972 -4.276 -11.904 1.00 93.25 100 VAL A CA 1
ATOM 755 C C . VAL A 1 100 ? -0.664 -4.146 -10.416 1.00 93.25 100 VAL A C 1
ATOM 757 O O . VAL A 1 100 ? 0.499 -4.084 -10.018 1.00 93.25 100 VAL A O 1
ATOM 760 N N . TYR A 1 101 ? -1.696 -4.130 -9.576 1.00 86.56 101 TYR A N 1
ATOM 761 C CA . TYR A 1 101 ? -1.544 -4.005 -8.128 1.00 86.56 101 TYR A CA 1
ATOM 762 C C . TYR A 1 101 ? -2.259 -5.125 -7.371 1.00 86.56 101 TYR A C 1
ATOM 764 O O . TYR A 1 101 ? -3.317 -5.600 -7.782 1.00 86.56 101 TYR A O 1
ATOM 772 N N . GLY A 1 102 ? -1.671 -5.556 -6.252 1.00 72.50 102 GLY A N 1
ATOM 773 C CA . GLY A 1 102 ? -2.203 -6.656 -5.439 1.00 72.50 102 GLY A CA 1
ATOM 774 C C . GLY A 1 102 ? -3.379 -6.271 -4.535 1.00 72.50 102 GLY A C 1
ATOM 775 O O . GLY A 1 102 ? -4.129 -7.140 -4.091 1.00 72.50 102 GLY A O 1
ATOM 776 N N . MET A 1 103 ? -3.544 -4.979 -4.244 1.00 70.75 103 MET A N 1
ATOM 777 C CA . MET A 1 103 ? -4.546 -4.452 -3.315 1.00 70.75 103 MET A CA 1
ATOM 778 C C . MET A 1 103 ? -4.853 -2.990 -3.632 1.00 70.75 103 MET A C 1
ATOM 780 O O . MET A 1 103 ? -3.948 -2.272 -4.031 1.00 70.75 103 MET A O 1
ATOM 784 N N . THR A 1 104 ? -6.089 -2.530 -3.432 1.00 73.06 104 THR A N 1
ATOM 785 C CA . THR A 1 104 ? -6.442 -1.110 -3.606 1.00 73.06 104 THR A CA 1
ATOM 786 C C . THR A 1 104 ? -5.907 -0.234 -2.469 1.00 73.06 104 THR A C 1
ATOM 788 O O . THR A 1 104 ? -5.759 -0.695 -1.335 1.00 73.06 104 THR A O 1
ATOM 791 N N . GLU A 1 105 ? -5.670 1.047 -2.748 1.00 62.00 105 GLU A N 1
ATOM 792 C CA . GLU A 1 105 ? -5.209 2.043 -1.777 1.00 62.00 105 GLU A CA 1
ATOM 793 C C . GLU A 1 105 ? -6.290 2.236 -0.728 1.00 62.00 105 GLU A C 1
ATOM 795 O O . GLU A 1 105 ? -5.992 2.168 0.451 1.00 62.00 105 GLU A O 1
ATOM 800 N N . LYS A 1 106 ? -7.566 2.279 -1.131 1.00 52.41 106 LYS A N 1
ATOM 801 C CA . LYS A 1 106 ? -8.702 2.300 -0.196 1.00 52.41 106 LYS A CA 1
ATOM 802 C C . LYS A 1 106 ? -8.655 1.146 0.804 1.00 52.41 106 LYS A C 1
ATOM 804 O O . LYS A 1 106 ? -8.979 1.327 1.972 1.00 52.41 106 LYS A O 1
ATOM 809 N N . ARG A 1 107 ? -8.250 -0.048 0.367 1.00 53.78 107 ARG A N 1
ATOM 810 C CA . ARG A 1 107 ? -8.148 -1.216 1.245 1.00 53.78 107 ARG A CA 1
ATOM 811 C C . ARG A 1 107 ? -6.933 -1.109 2.166 1.00 53.78 107 ARG A C 1
ATOM 813 O O . ARG A 1 107 ? -7.059 -1.440 3.336 1.00 53.78 107 ARG A O 1
ATOM 820 N N . LEU A 1 108 ? -5.805 -0.580 1.693 1.00 54.84 108 LEU A N 1
ATOM 821 C CA . LEU A 1 108 ? -4.634 -0.291 2.528 1.00 54.84 108 LEU A CA 1
ATOM 822 C C . LEU A 1 108 ? -4.892 0.850 3.527 1.00 54.84 108 LEU A C 1
ATOM 824 O O . LEU A 1 108 ? -4.645 0.675 4.713 1.00 54.84 108 LEU A O 1
ATOM 828 N N . ALA A 1 109 ? -5.398 1.991 3.066 1.00 53.47 109 ALA A N 1
ATOM 829 C CA . ALA A 1 109 ? -5.645 3.198 3.839 1.00 53.47 109 ALA A CA 1
ATOM 830 C C . ALA A 1 109 ? -6.545 2.914 5.029 1.00 53.47 109 ALA A C 1
ATOM 832 O O . ALA A 1 109 ? -6.257 3.360 6.135 1.00 53.47 109 ALA A O 1
ATOM 833 N N . VAL A 1 110 ? -7.596 2.116 4.851 1.00 50.78 110 VAL A N 1
ATOM 834 C CA . VAL A 1 110 ? -8.441 1.779 5.993 1.00 50.78 110 VAL A CA 1
ATOM 835 C C . VAL A 1 110 ? -7.751 0.784 6.937 1.00 50.78 110 VAL A C 1
ATOM 837 O O . VAL A 1 110 ? -7.982 0.837 8.138 1.00 50.78 110 VAL A O 1
ATOM 840 N N . LEU A 1 111 ? -6.831 -0.056 6.460 1.00 49.06 111 LEU A N 1
ATOM 841 C CA . LEU A 1 111 ? -6.038 -0.934 7.328 1.00 49.06 111 LEU A CA 1
ATOM 842 C C . LEU A 1 111 ? -4.917 -0.202 8.082 1.00 49.06 111 LEU A C 1
ATOM 844 O O . LEU A 1 111 ? -4.543 -0.638 9.167 1.00 49.06 111 LEU A O 1
ATOM 848 N N . THR A 1 112 ? -4.369 0.887 7.535 1.00 49.72 112 THR A N 1
ATOM 849 C CA . THR A 1 112 ? -3.224 1.610 8.121 1.00 49.72 112 THR A CA 1
ATOM 850 C C . THR A 1 112 ? -3.595 2.917 8.816 1.00 49.72 112 THR A C 1
ATOM 852 O O . THR A 1 112 ? -2.829 3.383 9.653 1.00 49.72 112 THR A O 1
ATOM 855 N N . ALA A 1 113 ? -4.737 3.524 8.484 1.00 48.50 113 ALA A N 1
ATOM 856 C CA . ALA A 1 113 ? -5.204 4.784 9.068 1.00 48.50 113 ALA A CA 1
ATOM 857 C C . ALA A 1 113 ? -6.300 4.597 10.126 1.00 48.50 113 ALA A C 1
ATOM 859 O O . ALA A 1 113 ? -6.794 5.593 10.660 1.00 48.50 113 ALA A O 1
ATOM 860 N N . HIS A 1 114 ? -6.700 3.359 10.443 1.00 49.88 114 HIS A N 1
ATOM 861 C CA . HIS A 1 114 ? -7.683 3.153 11.498 1.00 49.88 114 HIS A CA 1
ATOM 862 C C . HIS A 1 114 ? -7.055 3.475 12.860 1.00 49.88 114 HIS A C 1
ATOM 864 O O . HIS A 1 114 ? -6.075 2.829 13.239 1.00 49.88 114 HIS A O 1
ATOM 870 N N . PRO A 1 115 ? -7.590 4.449 13.617 1.00 53.19 115 PRO A N 1
ATOM 871 C CA . PRO A 1 115 ? -7.185 4.625 15.000 1.00 53.19 115 PRO A CA 1
ATOM 872 C C . PRO A 1 115 ? -7.517 3.353 15.784 1.00 53.19 115 PRO A C 1
ATOM 874 O O . PRO A 1 115 ? -8.577 2.757 15.566 1.00 53.19 115 PRO A O 1
ATOM 877 N N . ASP A 1 116 ? -6.630 2.969 16.701 1.00 55.97 116 ASP A N 1
ATOM 878 C CA . ASP A 1 116 ? -6.879 1.876 17.641 1.00 55.97 116 ASP A CA 1
ATOM 879 C C . ASP A 1 116 ? -8.227 2.078 18.345 1.00 55.97 116 ASP A C 1
ATOM 881 O O . ASP A 1 116 ? -8.542 3.172 18.837 1.00 55.97 116 ASP A O 1
ATOM 885 N N . LEU A 1 117 ? -9.010 1.004 18.427 1.00 53.16 117 LEU A N 1
ATOM 886 C CA . LEU A 1 117 ? -10.279 1.006 19.138 1.00 53.16 117 LEU A CA 1
ATOM 887 C C . LEU A 1 117 ? -10.024 1.239 20.634 1.00 53.16 117 LEU A C 1
ATOM 889 O O . LEU A 1 117 ? -9.288 0.471 21.253 1.00 53.16 117 LEU A O 1
ATOM 893 N N . ALA A 1 118 ? -10.598 2.309 21.198 1.00 52.75 118 ALA A N 1
ATOM 894 C CA . ALA A 1 118 ? -10.312 2.798 22.556 1.00 52.75 118 ALA A CA 1
ATOM 895 C C . ALA A 1 118 ? -8.826 3.148 22.832 1.00 52.75 118 ALA A C 1
ATOM 897 O O . ALA A 1 118 ? -8.414 3.306 23.985 1.00 52.75 118 ALA A O 1
ATOM 898 N N . GLY A 1 119 ? -8.007 3.297 21.785 1.00 56.16 119 GLY A N 1
ATOM 899 C CA . GLY A 1 119 ? -6.573 3.535 21.918 1.00 56.16 119 GLY A CA 1
ATOM 900 C C . GLY A 1 119 ? -6.190 4.991 22.188 1.00 56.16 119 GLY A C 1
ATOM 901 O O . GLY A 1 119 ? -7.020 5.871 22.429 1.00 56.16 119 GLY A O 1
ATOM 902 N N . LYS A 1 120 ? -4.885 5.272 22.116 1.00 46.78 120 LYS A N 1
ATOM 903 C CA . LYS A 1 120 ? -4.278 6.553 22.535 1.00 46.78 120 LYS A CA 1
ATOM 904 C C . LYS A 1 120 ? -4.890 7.797 21.864 1.00 46.78 120 LYS A C 1
ATOM 906 O O . LYS A 1 120 ? -4.898 8.867 22.468 1.00 46.78 120 LYS A O 1
ATOM 911 N N . LEU A 1 121 ? -5.441 7.678 20.650 1.00 44.66 121 LEU A N 1
ATOM 912 C CA . LEU A 1 121 ? -6.121 8.780 19.948 1.00 44.66 121 LEU A CA 1
ATOM 913 C C . LEU A 1 121 ? -7.500 9.122 20.540 1.00 44.66 121 LEU A C 1
ATOM 915 O O . LEU A 1 121 ? -7.840 10.306 20.611 1.00 44.66 121 LEU A O 1
ATOM 919 N N . ALA A 1 122 ? -8.249 8.121 21.019 1.00 50.53 122 ALA A N 1
ATOM 920 C CA . ALA A 1 122 ? -9.503 8.319 21.750 1.00 50.53 122 ALA A CA 1
ATOM 921 C C . ALA A 1 122 ? -9.238 9.005 23.101 1.00 50.53 122 ALA A C 1
ATOM 923 O O . ALA A 1 122 ? -9.884 9.993 23.445 1.00 50.53 122 ALA A O 1
ATOM 924 N N . GLN A 1 123 ? -8.196 8.556 23.809 1.00 50.94 123 GLN A N 1
ATOM 925 C CA . GLN A 1 123 ? -7.765 9.126 25.092 1.00 50.94 123 GLN A CA 1
ATOM 926 C C . GLN A 1 123 ? -7.266 10.574 24.957 1.00 50.94 123 GLN A C 1
ATOM 928 O O . GLN A 1 123 ? -7.503 11.403 25.833 1.00 50.94 123 GLN A O 1
ATOM 933 N N . ALA A 1 124 ? -6.620 10.908 23.836 1.00 43.59 124 ALA A N 1
ATOM 934 C CA . ALA A 1 124 ? -6.134 12.256 23.556 1.00 43.59 124 ALA A CA 1
ATOM 935 C C . ALA A 1 124 ? -7.208 13.214 22.996 1.00 43.59 124 ALA A C 1
ATOM 937 O O . ALA A 1 124 ? -6.871 14.358 22.690 1.00 43.59 124 ALA A O 1
ATOM 938 N N . LYS A 1 125 ? -8.468 12.775 22.818 1.00 51.59 125 LYS A N 1
ATOM 939 C CA . LYS A 1 125 ? -9.527 13.517 22.096 1.00 51.59 125 LYS A CA 1
ATOM 940 C C . LYS A 1 125 ? -9.096 13.993 20.696 1.00 51.59 125 LYS A C 1
ATOM 942 O O . LYS A 1 125 ? -9.529 15.041 20.229 1.00 51.59 125 LYS A O 1
ATOM 947 N N . ARG A 1 126 ? -8.218 13.240 20.022 1.00 52.47 126 ARG A N 1
ATOM 948 C CA . ARG A 1 126 ? -7.676 13.576 18.687 1.00 52.47 126 ARG A CA 1
ATOM 949 C C . ARG A 1 126 ? -8.354 12.797 17.554 1.00 52.47 126 ARG A C 1
ATOM 951 O O . ARG A 1 126 ? -7.788 12.676 16.472 1.00 52.47 126 ARG A O 1
ATOM 958 N N . LEU A 1 127 ? -9.539 12.242 17.804 1.00 57.91 127 LEU A N 1
ATOM 959 C CA . LEU A 1 127 ? -10.354 11.574 16.791 1.00 57.91 127 LEU A CA 1
ATOM 960 C C . LEU A 1 127 ? -11.113 12.596 15.937 1.00 57.91 127 LEU A C 1
ATOM 962 O O . LEU A 1 127 ? -11.392 13.711 16.379 1.00 57.91 127 LEU A O 1
ATOM 966 N N . THR A 1 128 ? -11.491 12.203 14.720 1.00 62.88 128 THR A N 1
ATOM 967 C CA . THR A 1 128 ? -12.473 12.968 13.941 1.00 62.88 128 THR A CA 1
ATOM 968 C C . THR A 1 128 ? -13.827 12.972 14.661 1.00 62.88 128 THR A C 1
ATOM 970 O O . THR A 1 128 ? -14.114 12.093 15.482 1.00 62.88 128 THR A O 1
ATOM 973 N N . ALA A 1 129 ? -14.682 13.954 14.356 1.00 66.62 129 ALA A N 1
ATOM 974 C CA . ALA A 1 129 ? -16.022 14.038 14.944 1.00 66.62 129 ALA A CA 1
ATOM 975 C C . ALA A 1 129 ? -16.847 12.764 14.674 1.00 66.62 129 ALA A C 1
ATOM 977 O O . ALA A 1 129 ? -17.485 12.239 15.584 1.00 66.62 129 ALA A O 1
ATOM 978 N N . GLU A 1 130 ? -16.744 12.222 13.457 1.00 59.38 130 GLU A N 1
ATOM 979 C CA . GLU A 1 130 ? -17.384 10.969 13.036 1.00 59.38 130 GLU A CA 1
ATOM 980 C C . GLU A 1 130 ? -16.898 9.781 13.886 1.00 59.38 130 GLU A C 1
ATOM 982 O O . GLU A 1 130 ? -17.707 9.075 14.481 1.00 59.38 130 GLU A O 1
ATOM 987 N N . SER A 1 131 ? -15.578 9.618 14.057 1.00 61.75 131 SER A N 1
ATOM 988 C CA . SER A 1 131 ? -15.018 8.527 14.867 1.00 61.75 131 SER A CA 1
ATOM 989 C C . SER A 1 131 ? -15.328 8.666 16.362 1.00 61.75 131 SER A C 1
ATOM 991 O O . SER A 1 131 ? -15.360 7.660 17.068 1.00 61.75 131 SER A O 1
ATOM 993 N N . THR A 1 132 ? -15.528 9.888 16.860 1.00 66.25 132 THR A N 1
ATOM 994 C CA . THR A 1 132 ? -15.915 10.128 18.258 1.00 66.25 132 THR A CA 1
ATOM 995 C C . THR A 1 132 ? -17.362 9.700 18.496 1.00 66.25 132 THR A C 1
ATOM 997 O O . THR A 1 132 ? -17.639 8.983 19.456 1.00 66.25 132 THR A O 1
ATOM 1000 N N . ALA A 1 133 ? -18.275 10.090 17.602 1.00 66.19 133 ALA A N 1
ATOM 1001 C CA . ALA A 1 133 ? -19.687 9.726 17.684 1.00 66.19 133 ALA A CA 1
ATOM 1002 C C . ALA A 1 133 ? -19.900 8.209 17.535 1.00 66.19 133 ALA A C 1
ATOM 1004 O O . ALA A 1 133 ? -20.664 7.618 18.295 1.00 66.19 133 ALA A O 1
ATOM 1005 N N . GLU A 1 134 ? -19.171 7.570 16.613 1.00 67.75 134 GLU A N 1
ATOM 1006 C CA . GLU A 1 134 ? -19.207 6.115 16.420 1.00 67.75 134 GLU A CA 1
ATOM 1007 C C . GLU A 1 134 ? -18.789 5.357 17.691 1.00 67.75 134 GLU A C 1
ATOM 1009 O O . GLU A 1 134 ? -19.451 4.396 18.074 1.00 67.75 134 GLU A O 1
ATOM 1014 N N . GLN A 1 135 ? -17.727 5.797 18.377 1.00 68.56 135 GLN A N 1
ATOM 1015 C CA . GLN A 1 135 ? -17.235 5.129 19.590 1.00 68.56 135 GLN A CA 1
ATOM 1016 C C . GLN A 1 135 ? -18.117 5.372 20.822 1.00 68.56 135 GLN A C 1
ATOM 1018 O O . GLN A 1 135 ? -18.313 4.446 21.613 1.00 68.56 135 GLN A O 1
ATOM 1023 N N . ALA A 1 136 ? -18.687 6.571 20.964 1.00 68.00 136 ALA A N 1
ATOM 1024 C CA . ALA A 1 136 ? -19.648 6.868 22.027 1.00 68.00 136 ALA A CA 1
ATOM 1025 C C . ALA A 1 136 ? -20.926 6.017 21.894 1.00 68.00 136 ALA A C 1
ATOM 1027 O O . ALA A 1 136 ? -21.440 5.503 22.883 1.00 68.00 136 ALA A O 1
ATOM 1028 N N . GLY A 1 137 ? -21.393 5.778 20.661 1.00 66.88 137 GLY A N 1
ATOM 1029 C CA . GLY A 1 137 ? -22.560 4.930 20.393 1.00 66.88 137 GLY A CA 1
ATOM 1030 C C . GLY A 1 137 ? -22.418 3.478 20.873 1.00 66.88 137 GLY A C 1
ATOM 1031 O O . GLY A 1 137 ? -23.417 2.864 21.238 1.00 66.88 137 GLY A O 1
ATOM 1032 N N . ALA A 1 138 ? -21.192 2.947 20.941 1.00 66.62 138 ALA A N 1
ATOM 1033 C CA . ALA A 1 138 ? -20.908 1.603 21.461 1.00 66.62 138 ALA A CA 1
ATOM 1034 C C . ALA A 1 138 ? -20.532 1.567 22.956 1.00 66.62 138 ALA A C 1
ATOM 1036 O O . ALA A 1 138 ? -20.170 0.507 23.479 1.00 66.62 138 ALA A O 1
ATOM 1037 N N . GLY A 1 139 ? -20.591 2.712 23.649 1.00 69.12 139 GLY A N 1
ATOM 1038 C CA . GLY A 1 139 ? -20.245 2.841 25.067 1.00 69.12 139 GLY A CA 1
ATOM 1039 C C . GLY A 1 139 ? -18.745 2.745 25.365 1.00 69.12 139 GLY A C 1
ATOM 1040 O O . GLY A 1 139 ? -18.364 2.419 26.491 1.00 69.12 139 GLY A O 1
ATOM 1041 N N . LEU A 1 140 ? -17.881 2.993 24.371 1.00 72.38 140 LEU A N 1
ATOM 1042 C CA . LEU A 1 140 ? -16.420 2.951 24.539 1.00 72.38 140 LEU A CA 1
ATOM 1043 C C . LEU A 1 140 ? -15.856 4.211 25.222 1.00 72.38 140 LEU A C 1
ATOM 1045 O O . LEU A 1 140 ? -14.714 4.215 25.677 1.00 72.38 140 LEU A O 1
ATOM 1049 N N . ASP A 1 141 ? -16.651 5.273 25.326 1.00 71.25 141 ASP A N 1
ATOM 1050 C CA . ASP A 1 141 ? -16.349 6.495 26.076 1.00 71.25 141 ASP A CA 1
ATOM 1051 C C . ASP A 1 141 ? -16.564 6.342 27.596 1.00 71.25 141 ASP A C 1
ATOM 1053 O O . ASP A 1 141 ? -16.051 7.147 28.376 1.00 71.25 141 ASP A O 1
ATOM 1057 N N . ALA A 1 142 ? -17.249 5.275 28.021 1.00 73.50 142 ALA A N 1
ATOM 1058 C CA . ALA A 1 142 ? -17.605 4.982 29.410 1.00 73.50 142 ALA A CA 1
ATOM 1059 C C . ALA A 1 142 ? -17.002 3.663 29.945 1.00 73.50 142 ALA A C 1
ATOM 1061 O O . ALA A 1 142 ? -17.573 3.030 30.834 1.00 73.50 142 ALA A O 1
ATOM 1062 N N . LEU A 1 143 ? -15.853 3.231 29.413 1.00 76.19 143 LEU A N 1
ATOM 1063 C CA . LEU A 1 143 ? -15.158 2.024 29.886 1.00 76.19 143 LEU A CA 1
ATOM 1064 C C . LEU A 1 143 ? -14.650 2.176 31.327 1.00 76.19 143 LEU A C 1
ATOM 1066 O O . LEU A 1 143 ? -14.055 3.214 31.653 1.00 76.19 143 LEU A O 1
ATOM 1070 N N . THR A 1 144 ? -14.802 1.121 32.140 1.00 81.44 144 THR A N 1
ATOM 1071 C CA . THR A 1 144 ? -14.123 1.023 33.448 1.00 81.44 144 THR A CA 1
ATOM 1072 C C . THR A 1 144 ? -12.612 0.887 33.268 1.00 81.44 144 THR A C 1
ATOM 1074 O O . THR A 1 144 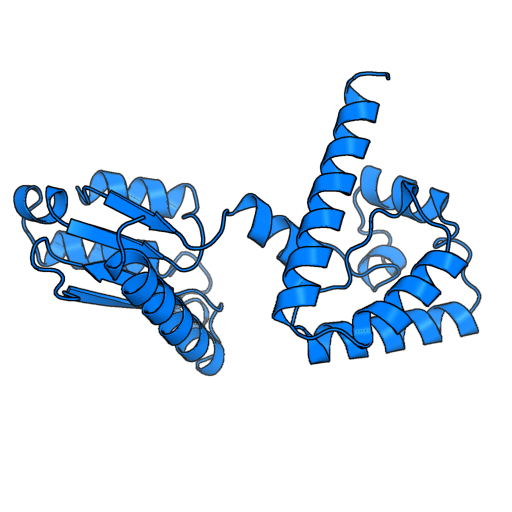? -12.128 0.577 32.176 1.00 81.44 144 THR A O 1
ATOM 1077 N N . ASP A 1 145 ? -11.844 1.098 34.335 1.00 77.94 145 ASP A N 1
ATOM 1078 C CA . ASP A 1 145 ? -10.388 0.961 34.270 1.00 77.94 145 ASP A CA 1
ATOM 1079 C C . ASP A 1 145 ? -9.965 -0.476 33.911 1.00 77.94 145 ASP A C 1
ATOM 1081 O O . ASP A 1 145 ? -9.077 -0.662 33.079 1.00 77.94 145 ASP A O 1
ATOM 1085 N N . GLU A 1 146 ? -10.657 -1.498 34.425 1.00 79.75 146 GLU A N 1
ATOM 1086 C CA . GLU A 1 146 ? -10.406 -2.901 34.065 1.00 79.75 146 GLU A CA 1
ATOM 1087 C C . GLU A 1 146 ? -10.730 -3.194 32.594 1.00 79.75 146 GLU A C 1
ATOM 1089 O O . GLU A 1 146 ? -9.992 -3.916 31.912 1.00 79.75 146 GLU A O 1
ATOM 1094 N N . GLU A 1 147 ? -11.823 -2.624 32.076 1.00 80.62 147 GLU A N 1
ATOM 1095 C CA . GLU A 1 147 ? -12.184 -2.765 30.666 1.00 80.62 147 GLU A CA 1
ATOM 1096 C C . GLU A 1 147 ? -11.129 -2.096 29.773 1.00 80.62 147 GLU A C 1
ATOM 1098 O O . GLU A 1 147 ? -10.705 -2.685 28.780 1.00 80.62 147 GLU A O 1
ATOM 1103 N N . ARG A 1 148 ? -10.630 -0.911 30.149 1.00 77.75 148 ARG A N 1
ATOM 1104 C CA . ARG A 1 148 ? -9.569 -0.204 29.410 1.00 77.75 148 ARG A CA 1
ATOM 1105 C C . ARG A 1 148 ? -8.268 -0.989 29.351 1.00 77.75 148 ARG A C 1
ATOM 1107 O O . ARG A 1 148 ? -7.653 -1.056 28.284 1.00 77.75 148 ARG A O 1
ATOM 1114 N N . VAL A 1 149 ? -7.851 -1.578 30.472 1.00 82.06 149 VAL A N 1
ATOM 1115 C CA . VAL A 1 149 ? -6.671 -2.454 30.513 1.00 82.06 149 VAL A CA 1
ATOM 1116 C C . VAL A 1 149 ? -6.869 -3.618 29.546 1.00 82.06 149 VAL A C 1
ATOM 1118 O O . VAL A 1 149 ? -6.036 -3.831 28.668 1.00 82.06 149 VAL A O 1
ATOM 1121 N N . SER A 1 150 ? -8.029 -4.274 29.606 1.00 85.00 150 SER A N 1
ATOM 1122 C CA . SER A 1 150 ? -8.345 -5.403 28.727 1.00 85.00 150 SER A CA 1
ATOM 1123 C C . SER A 1 150 ? -8.323 -5.019 27.239 1.00 85.00 150 SER A C 1
ATOM 1125 O O . SER A 1 150 ? -7.768 -5.744 26.416 1.00 85.00 150 SER A O 1
ATOM 1127 N N . PHE A 1 151 ? -8.898 -3.870 26.873 1.00 84.00 151 PHE A N 1
ATOM 1128 C CA . PHE A 1 151 ? -8.860 -3.353 25.501 1.00 84.00 151 PHE A CA 1
ATOM 1129 C C . PHE A 1 151 ? -7.438 -3.036 25.034 1.00 84.00 151 PHE A C 1
ATOM 1131 O O . PHE A 1 151 ? -7.102 -3.279 23.875 1.00 84.00 151 PHE A O 1
ATOM 1138 N N . THR A 1 152 ? -6.602 -2.502 25.922 1.00 83.12 152 THR A N 1
ATOM 1139 C CA . THR A 1 152 ? -5.206 -2.178 25.609 1.00 83.12 152 THR A CA 1
ATOM 1140 C C . THR A 1 152 ? -4.418 -3.453 25.322 1.00 83.12 152 THR A C 1
ATOM 1142 O O . THR A 1 152 ? -3.828 -3.574 24.250 1.00 83.12 152 THR A O 1
ATOM 1145 N N . GLU A 1 153 ? -4.498 -4.444 26.211 1.00 87.19 153 GLU A N 1
ATOM 1146 C CA . GLU A 1 153 ? -3.825 -5.738 26.047 1.00 87.19 153 GLU A CA 1
ATOM 1147 C C . GLU A 1 153 ? -4.280 -6.465 24.773 1.00 87.19 153 GLU A C 1
ATOM 1149 O O . GLU A 1 153 ? -3.467 -7.025 24.035 1.00 87.19 153 GLU A O 1
ATOM 1154 N N . LEU A 1 154 ? -5.582 -6.430 24.472 1.00 89.56 154 LEU A N 1
ATOM 1155 C CA . LEU A 1 154 ? -6.133 -7.053 23.270 1.00 89.56 154 LEU A CA 1
ATOM 1156 C C . LEU A 1 154 ? -5.675 -6.356 21.985 1.00 89.56 154 LEU A C 1
ATOM 1158 O O . LEU A 1 154 ? -5.337 -7.044 21.021 1.00 89.56 154 LEU A O 1
ATOM 1162 N N . ASN A 1 155 ? -5.628 -5.021 21.963 1.00 85.25 155 ASN A N 1
ATOM 1163 C CA . ASN A 1 155 ? -5.079 -4.272 20.832 1.00 85.25 155 ASN A CA 1
ATOM 1164 C C . ASN A 1 155 ? -3.593 -4.592 20.625 1.00 85.25 155 ASN A C 1
ATOM 1166 O O . ASN A 1 155 ? -3.176 -4.862 19.499 1.00 85.25 155 ASN A O 1
ATOM 1170 N N . GLU A 1 156 ? -2.797 -4.617 21.696 1.00 85.62 156 GLU A N 1
ATOM 1171 C CA . GLU A 1 156 ? -1.370 -4.943 21.624 1.00 85.62 156 GLU A CA 1
ATOM 1172 C C . GLU A 1 156 ? -1.138 -6.365 21.105 1.00 85.62 156 GLU A C 1
ATOM 1174 O O . GLU A 1 156 ? -0.335 -6.569 20.188 1.00 85.62 156 GLU A O 1
ATOM 1179 N N . ALA A 1 157 ? -1.881 -7.346 21.624 1.00 88.38 157 ALA A N 1
ATOM 1180 C CA . ALA A 1 157 ? -1.811 -8.731 21.168 1.00 88.38 157 ALA A CA 1
ATOM 1181 C C . ALA A 1 157 ? -2.219 -8.867 19.694 1.00 88.38 157 ALA A C 1
ATOM 1183 O O . ALA A 1 157 ? -1.554 -9.557 18.915 1.00 88.38 157 ALA A O 1
ATOM 1184 N N . TYR A 1 158 ? -3.294 -8.186 19.293 1.00 90.06 158 TYR A N 1
ATOM 1185 C CA . TYR A 1 158 ? -3.806 -8.229 17.929 1.00 90.06 158 TYR A CA 1
ATOM 1186 C C . TYR A 1 158 ? -2.817 -7.608 16.940 1.00 90.06 158 TYR A C 1
ATOM 1188 O O . TYR A 1 158 ? -2.431 -8.257 15.963 1.00 90.06 158 TYR A O 1
ATOM 1196 N N . THR A 1 159 ? -2.344 -6.394 17.219 1.00 82.19 159 THR A N 1
ATOM 1197 C CA . THR A 1 159 ? -1.387 -5.688 16.361 1.00 82.19 159 THR A CA 1
ATOM 1198 C C . THR A 1 159 ? -0.060 -6.439 16.287 1.00 82.19 159 THR A C 1
ATOM 1200 O O . THR A 1 159 ? 0.499 -6.572 15.200 1.00 82.19 159 THR A O 1
ATOM 1203 N N . SER A 1 160 ? 0.409 -7.026 17.393 1.00 84.81 160 SER A N 1
ATOM 1204 C CA . SER A 1 160 ? 1.621 -7.858 17.395 1.00 84.81 160 SER A CA 1
ATOM 1205 C C . SER A 1 160 ? 1.476 -9.098 16.509 1.00 84.81 160 SER A C 1
ATOM 1207 O O . SER A 1 160 ? 2.402 -9.451 15.778 1.00 84.81 160 SER A O 1
ATOM 1209 N N . LYS A 1 161 ? 0.309 -9.755 16.529 1.00 88.38 161 LYS A N 1
ATOM 1210 C CA . LYS A 1 161 ? 0.060 -10.965 15.734 1.00 88.38 161 LYS A CA 1
ATOM 1211 C C . LYS A 1 161 ? -0.144 -10.659 14.249 1.00 88.38 161 LYS A C 1
ATOM 1213 O O . LYS A 1 161 ? 0.423 -11.332 13.382 1.00 88.38 161 LYS A O 1
ATOM 1218 N N . PHE A 1 162 ? -0.975 -9.672 13.934 1.00 82.81 162 PHE A N 1
ATOM 1219 C CA . PHE A 1 162 ? -1.456 -9.448 12.570 1.00 82.81 162 PHE A CA 1
ATOM 1220 C C . PHE A 1 162 ? -0.768 -8.280 11.861 1.00 82.81 162 PHE A C 1
ATOM 1222 O O . PHE A 1 162 ? -0.770 -8.229 10.633 1.00 82.81 162 PHE A O 1
ATOM 1229 N N . GLY A 1 163 ? -0.075 -7.400 12.582 1.00 74.81 163 GLY A N 1
ATOM 1230 C CA . GLY A 1 163 ? 0.650 -6.261 12.015 1.00 74.81 163 GLY A CA 1
ATOM 1231 C C . GLY A 1 163 ? -0.251 -5.154 11.461 1.00 74.81 163 GLY A C 1
ATOM 1232 O O . GLY A 1 163 ? 0.202 -4.400 10.606 1.00 74.81 163 GLY A O 1
ATOM 1233 N N . PHE A 1 164 ? -1.513 -5.096 11.893 1.00 75.62 164 PHE A N 1
ATOM 1234 C CA . PHE A 1 164 ? -2.466 -4.013 11.633 1.00 75.62 164 PHE A CA 1
ATOM 1235 C C . PHE A 1 164 ? -3.452 -3.900 12.815 1.00 75.62 164 PHE A C 1
ATOM 1237 O O . PHE A 1 164 ? -3.606 -4.888 13.540 1.00 75.62 164 PHE A O 1
ATOM 1244 N N . PRO A 1 165 ? -4.100 -2.738 13.027 1.00 81.25 165 PRO A N 1
ATOM 1245 C CA . PRO A 1 165 ? -5.043 -2.525 14.127 1.00 81.25 165 PRO A CA 1
ATOM 1246 C C . PRO A 1 165 ? -6.284 -3.417 14.042 1.00 81.25 165 PRO A C 1
ATOM 1248 O O . PRO A 1 165 ? -6.686 -3.869 12.965 1.00 81.25 165 PRO A O 1
ATOM 1251 N N . PHE A 1 166 ? -6.938 -3.635 15.181 1.00 86.50 166 PHE A N 1
ATOM 1252 C CA . PHE A 1 166 ? -8.248 -4.274 15.204 1.00 86.50 166 PHE A CA 1
ATOM 1253 C C . PHE A 1 166 ? -9.313 -3.313 14.673 1.00 86.50 166 PHE A C 1
ATOM 1255 O O . PHE A 1 166 ? -9.508 -2.221 15.203 1.00 86.50 166 PHE A O 1
ATOM 1262 N N . ILE A 1 167 ? -10.023 -3.745 13.634 1.00 82.88 167 ILE A N 1
ATOM 1263 C CA . ILE A 1 167 ? -11.042 -2.942 12.953 1.00 82.88 167 ILE A CA 1
ATOM 1264 C C . ILE A 1 167 ? -12.382 -3.648 13.066 1.00 82.88 167 ILE A C 1
ATOM 1266 O O . ILE A 1 167 ? -12.482 -4.826 12.718 1.00 82.88 167 ILE A O 1
ATOM 1270 N N . ILE A 1 168 ? -13.408 -2.935 13.523 1.00 88.00 168 ILE A N 1
ATOM 1271 C CA . ILE A 1 168 ? -14.782 -3.427 13.622 1.00 88.00 168 ILE A CA 1
ATOM 1272 C C . ILE A 1 168 ? -15.764 -2.280 13.375 1.00 88.00 168 ILE A C 1
ATOM 1274 O O . ILE A 1 168 ? -15.501 -1.148 13.780 1.00 88.00 168 ILE A O 1
ATOM 1278 N N . ALA A 1 169 ? -16.896 -2.564 12.730 1.00 83.94 169 ALA A N 1
ATOM 1279 C CA . ALA A 1 169 ? -17.980 -1.604 12.556 1.00 83.94 169 ALA A CA 1
ATOM 1280 C C . ALA A 1 169 ? -18.655 -1.318 13.902 1.00 83.94 169 ALA A C 1
ATOM 1282 O O . ALA A 1 169 ? -19.598 -1.993 14.309 1.00 83.94 169 ALA A O 1
ATOM 1283 N N . VAL A 1 170 ? -18.139 -0.317 14.616 1.00 84.44 170 VAL A N 1
ATOM 1284 C CA . VAL A 1 170 ? -18.516 -0.022 16.005 1.00 84.44 170 VAL A CA 1
ATOM 1285 C C . VAL A 1 170 ? -20.020 0.211 16.164 1.00 84.44 170 VAL A C 1
ATOM 1287 O O . VAL A 1 170 ? -20.597 -0.251 17.132 1.00 84.44 170 VAL A O 1
ATOM 1290 N N . ARG A 1 171 ? -20.683 0.830 15.183 1.00 80.44 171 ARG A N 1
ATOM 1291 C CA . ARG A 1 171 ? -22.141 1.056 15.189 1.00 80.44 171 ARG A CA 1
ATOM 1292 C C . ARG A 1 171 ? -22.994 -0.216 15.174 1.00 80.44 171 ARG A C 1
ATOM 1294 O O . ARG A 1 171 ? -24.134 -0.165 15.617 1.00 80.44 171 ARG A O 1
ATOM 1301 N N . ASP A 1 172 ? -22.467 -1.329 14.670 1.00 85.75 172 ASP A N 1
ATOM 1302 C CA . ASP A 1 172 ? -23.159 -2.623 14.693 1.00 85.75 172 ASP A CA 1
ATOM 1303 C C . ASP A 1 172 ? -22.866 -3.410 15.986 1.00 85.75 172 ASP A C 1
ATOM 1305 O O . ASP A 1 172 ? -23.279 -4.562 16.116 1.00 85.75 172 ASP A O 1
ATOM 1309 N N . ASN A 1 173 ? -22.094 -2.842 16.919 1.00 85.94 173 ASN A N 1
ATOM 1310 C CA . ASN A 1 173 ? -21.576 -3.557 18.077 1.00 85.94 173 ASN A CA 1
ATOM 1311 C C . ASN A 1 173 ? -21.678 -2.725 19.366 1.00 85.94 173 ASN A C 1
ATOM 1313 O O . ASN A 1 173 ? -21.758 -1.502 19.371 1.00 85.94 173 ASN A O 1
ATOM 1317 N N . ASP A 1 174 ? -21.618 -3.425 20.487 1.00 85.06 174 ASP A N 1
ATOM 1318 C CA . ASP A 1 174 ? -21.446 -2.874 21.827 1.00 85.06 174 ASP A CA 1
ATOM 1319 C C . ASP A 1 174 ? -20.105 -3.335 22.420 1.00 85.06 174 ASP A C 1
ATOM 1321 O O . ASP A 1 174 ? -19.417 -4.205 21.875 1.00 85.06 174 ASP A O 1
ATOM 1325 N N . LYS A 1 175 ? -19.707 -2.784 23.570 1.00 83.06 175 LYS A N 1
ATOM 1326 C CA . LYS A 1 175 ? -18.450 -3.182 24.227 1.00 83.06 175 LYS A CA 1
ATOM 1327 C C . LYS A 1 175 ? -18.311 -4.699 24.441 1.00 83.06 175 LYS A C 1
ATOM 1329 O O . LYS A 1 175 ? -17.213 -5.236 24.297 1.00 83.06 175 LYS A O 1
ATOM 1334 N N . ALA A 1 176 ? -19.401 -5.407 24.748 1.00 85.44 176 ALA A N 1
ATOM 1335 C CA . ALA A 1 176 ? -19.370 -6.841 25.035 1.00 85.44 176 ALA A CA 1
ATOM 1336 C C . ALA A 1 176 ? -19.112 -7.672 23.766 1.00 85.44 176 ALA A C 1
ATOM 1338 O O . ALA A 1 176 ? -18.237 -8.544 23.755 1.00 85.44 176 ALA A O 1
ATOM 1339 N N . SER A 1 177 ? -19.825 -7.367 22.683 1.00 89.81 177 SER A N 1
ATOM 1340 C CA . SER A 1 177 ? -19.654 -7.999 21.371 1.00 89.81 177 SER A CA 1
ATOM 1341 C C . SER A 1 177 ? -18.304 -7.662 20.743 1.00 89.81 177 SER A C 1
ATOM 1343 O O . SER A 1 177 ? -17.671 -8.548 20.168 1.00 89.81 177 SER A O 1
ATOM 1345 N N . ILE A 1 178 ? -17.783 -6.448 20.943 1.00 89.50 178 ILE A N 1
ATOM 1346 C CA . ILE A 1 178 ? -16.423 -6.070 20.534 1.00 89.50 178 ILE A CA 1
ATOM 1347 C C . ILE A 1 178 ? -15.375 -6.935 21.249 1.00 89.50 178 ILE A C 1
ATOM 1349 O O . ILE A 1 178 ? -14.488 -7.496 20.603 1.00 89.50 178 ILE A O 1
ATOM 1353 N N . MET A 1 179 ? -15.488 -7.098 22.571 1.00 87.75 179 MET A N 1
ATOM 1354 C CA . MET A 1 179 ? -14.573 -7.941 23.353 1.00 87.75 179 MET A CA 1
ATOM 1355 C C . MET A 1 179 ? -14.631 -9.410 22.916 1.00 87.75 179 MET A C 1
ATOM 1357 O O . MET A 1 179 ? -13.602 -10.087 22.810 1.00 87.75 179 MET A O 1
ATOM 1361 N N . GLN A 1 180 ? -15.829 -9.916 22.619 1.00 91.44 180 GLN A N 1
ATOM 1362 C CA . GLN A 1 180 ? -16.004 -11.262 22.079 1.00 91.44 180 GLN A CA 1
ATOM 1363 C C . GLN A 1 180 ? -15.389 -11.394 20.677 1.00 91.44 180 GLN A C 1
ATOM 1365 O O . GLN A 1 180 ? -14.718 -12.390 20.390 1.00 91.44 180 GLN A O 1
ATOM 1370 N N . ALA A 1 181 ? -15.572 -10.387 19.820 1.00 93.19 181 ALA A N 1
ATOM 1371 C CA . ALA A 1 181 ? -15.001 -10.347 18.482 1.00 93.19 181 ALA A CA 1
ATOM 1372 C C . ALA A 1 181 ? -13.470 -10.344 18.529 1.00 93.19 181 ALA A C 1
ATOM 1374 O O . ALA A 1 181 ? -12.863 -11.113 17.788 1.00 93.19 181 ALA A O 1
ATOM 1375 N N . PHE A 1 182 ? -12.856 -9.577 19.435 1.00 90.75 182 PHE A N 1
ATOM 1376 C CA . PHE A 1 182 ? -11.413 -9.601 19.690 1.00 90.75 182 PHE A CA 1
ATOM 1377 C C . PHE A 1 182 ? -10.911 -11.010 19.999 1.00 90.75 182 PHE A C 1
ATOM 1379 O O . PHE A 1 182 ? -10.043 -11.531 19.299 1.00 90.75 182 PHE A O 1
ATOM 1386 N N . ARG A 1 183 ? -11.488 -11.652 21.023 1.00 91.25 183 ARG A N 1
ATOM 1387 C CA . ARG A 1 183 ? -11.067 -12.989 21.473 1.00 91.25 183 ARG A CA 1
ATOM 1388 C C . ARG A 1 183 ? -11.216 -14.031 20.370 1.00 91.25 183 ARG A C 1
ATOM 1390 O O . ARG A 1 183 ? -10.320 -14.845 20.175 1.00 91.25 183 ARG A O 1
ATOM 1397 N N . ARG A 1 184 ? -12.321 -13.979 19.619 1.00 95.44 184 ARG A N 1
ATOM 1398 C CA . ARG A 1 184 ? -12.557 -14.875 18.481 1.00 95.44 184 ARG A CA 1
ATOM 1399 C C . ARG A 1 184 ? -11.533 -14.645 17.368 1.00 95.44 184 ARG A C 1
ATOM 1401 O O . ARG A 1 184 ? -10.929 -15.598 16.891 1.00 95.44 184 ARG A O 1
ATOM 1408 N N . ARG A 1 185 ? -11.337 -13.391 16.958 1.00 96.06 185 ARG A N 1
ATOM 1409 C CA . ARG A 1 185 ? -10.496 -13.006 15.812 1.00 96.06 185 ARG A CA 1
ATOM 1410 C C . ARG A 1 185 ? -9.005 -13.167 16.085 1.00 96.06 185 ARG A C 1
ATOM 1412 O O . ARG A 1 185 ? -8.254 -13.536 15.192 1.00 96.06 185 ARG A O 1
ATOM 1419 N N . LEU A 1 186 ? -8.582 -13.058 17.343 1.00 95.12 186 LEU A N 1
ATOM 1420 C CA . LEU A 1 186 ? -7.244 -13.476 17.765 1.00 95.12 186 LEU A CA 1
ATOM 1421 C C . LEU A 1 186 ? -6.967 -14.962 17.499 1.00 95.12 186 LEU A C 1
ATOM 1423 O O . LEU A 1 186 ? -5.802 -15.332 17.378 1.00 95.12 186 LEU A O 1
ATOM 1427 N N . GLY A 1 187 ? -7.992 -15.806 17.353 1.00 94.88 187 GLY A N 1
ATOM 1428 C CA . GLY A 1 187 ? -7.849 -17.205 16.946 1.00 94.88 187 GLY A CA 1
ATOM 1429 C C . GLY A 1 187 ? -7.549 -17.413 15.457 1.00 94.88 187 GLY A C 1
ATOM 1430 O O . GLY A 1 187 ? -7.070 -18.482 15.088 1.00 94.88 187 GLY A O 1
ATOM 1431 N N . ASN A 1 188 ? -7.770 -16.409 14.604 1.00 95.19 188 ASN A N 1
ATOM 1432 C CA . ASN A 1 188 ? -7.632 -16.549 13.155 1.00 95.19 188 ASN A CA 1
ATOM 1433 C C . ASN A 1 188 ? -6.167 -16.659 12.700 1.00 95.19 188 ASN A C 1
ATOM 1435 O O . ASN A 1 188 ? -5.230 -16.210 13.379 1.00 95.19 188 ASN A O 1
ATOM 1439 N N . ASP A 1 189 ? -5.971 -17.234 11.510 1.00 90.88 189 ASP A N 1
ATOM 1440 C CA . ASP A 1 189 ? -4.748 -17.039 10.735 1.00 90.88 189 ASP A CA 1
ATOM 1441 C C . ASP A 1 189 ? -4.729 -15.640 10.092 1.00 90.88 189 ASP A C 1
ATOM 1443 O O . ASP A 1 189 ? -5.753 -14.960 9.982 1.00 90.88 189 ASP A O 1
ATOM 1447 N N . ARG A 1 190 ? -3.545 -15.194 9.659 1.00 82.00 190 ARG A N 1
ATOM 1448 C CA . ARG A 1 190 ? -3.354 -13.834 9.139 1.00 82.00 190 ARG A CA 1
ATOM 1449 C C . ARG A 1 190 ? -4.169 -13.553 7.875 1.00 82.00 190 ARG A C 1
ATOM 1451 O O . ARG A 1 190 ? -4.636 -12.432 7.720 1.00 82.00 190 ARG A O 1
ATOM 1458 N N . THR A 1 191 ? -4.318 -14.521 6.975 1.00 73.00 191 THR A N 1
ATOM 1459 C CA . THR A 1 191 ? -5.039 -14.332 5.706 1.00 73.00 191 THR A CA 1
ATOM 1460 C C . THR A 1 191 ? -6.533 -14.179 5.965 1.00 73.00 191 THR A C 1
ATOM 1462 O O . THR A 1 191 ? -7.158 -13.249 5.454 1.00 73.00 191 THR A O 1
ATOM 1465 N N . THR A 1 192 ? -7.087 -15.056 6.801 1.00 84.69 192 THR A N 1
ATOM 1466 C CA . THR A 1 192 ? -8.487 -15.009 7.233 1.00 84.69 192 THR A CA 1
ATOM 1467 C C . THR A 1 192 ? -8.790 -13.703 7.959 1.00 84.69 192 THR A C 1
ATOM 1469 O O . THR A 1 192 ? -9.772 -13.029 7.640 1.00 84.69 192 THR A O 1
ATOM 1472 N N . GLU A 1 193 ? -7.919 -13.298 8.886 1.00 92.38 193 GLU A N 1
ATOM 1473 C CA . GLU A 1 193 ? -8.117 -12.067 9.647 1.00 92.38 193 GLU A CA 1
ATOM 1474 C C . GLU A 1 193 ? -8.034 -10.821 8.770 1.00 92.38 193 GLU A C 1
ATOM 1476 O O . GLU A 1 193 ? -8.833 -9.897 8.902 1.00 92.38 193 GLU A O 1
ATOM 1481 N N . PHE A 1 194 ? -7.106 -10.815 7.819 1.00 74.88 194 PHE A N 1
ATOM 1482 C CA . PHE A 1 194 ? -6.989 -9.735 6.855 1.00 74.88 194 PHE A CA 1
ATOM 1483 C C . PHE A 1 194 ? -8.277 -9.565 6.037 1.00 74.88 194 PHE A C 1
ATOM 1485 O O . PHE A 1 194 ? -8.747 -8.445 5.830 1.00 74.88 194 PHE A O 1
ATOM 1492 N N . ALA A 1 195 ? -8.883 -10.670 5.596 1.00 73.00 195 ALA A N 1
ATOM 1493 C CA . ALA A 1 195 ? -10.152 -10.639 4.877 1.00 73.00 195 ALA A CA 1
ATOM 1494 C C . ALA A 1 195 ? -11.322 -10.157 5.757 1.00 73.00 195 ALA A C 1
ATOM 1496 O O . ALA A 1 195 ? -12.159 -9.395 5.277 1.00 73.00 195 ALA A O 1
ATOM 1497 N N . GLU A 1 196 ? -11.381 -10.561 7.030 1.00 86.81 196 GLU A N 1
ATOM 1498 C CA . GLU A 1 196 ? -12.383 -10.069 7.989 1.00 86.81 196 GLU A CA 1
ATOM 1499 C C . GLU A 1 196 ? -12.233 -8.566 8.243 1.00 86.81 196 GLU A C 1
ATOM 1501 O O . GLU A 1 196 ? -13.214 -7.836 8.133 1.00 86.81 196 GLU A O 1
ATOM 1506 N N . ALA A 1 197 ? -11.016 -8.081 8.504 1.00 77.50 197 ALA A N 1
ATOM 1507 C CA . ALA A 1 197 ? -10.770 -6.659 8.713 1.00 77.50 197 ALA A CA 1
ATOM 1508 C C . ALA A 1 197 ? -11.247 -5.825 7.514 1.00 77.50 197 ALA A C 1
ATOM 1510 O O . ALA A 1 197 ? -11.926 -4.822 7.703 1.00 77.50 197 ALA A O 1
ATOM 1511 N N . CYS A 1 198 ? -11.003 -6.285 6.284 1.00 74.62 198 CYS A N 1
ATOM 1512 C CA . CYS A 1 198 ? -11.493 -5.607 5.079 1.00 74.62 198 CYS A CA 1
ATOM 1513 C C . CYS A 1 198 ? -13.028 -5.566 4.989 1.00 74.62 198 CYS A C 1
ATOM 1515 O O . CYS A 1 198 ? -13.583 -4.545 4.599 1.00 74.62 198 CYS A O 1
ATOM 1517 N N . ARG A 1 199 ? -13.729 -6.630 5.402 1.00 78.81 199 ARG A N 1
ATOM 1518 C CA . ARG A 1 199 ? -15.202 -6.612 5.458 1.00 78.81 199 ARG A CA 1
ATOM 1519 C C . ARG A 1 199 ? -15.725 -5.602 6.480 1.00 78.81 199 ARG A C 1
ATOM 1521 O O . ARG A 1 199 ? -16.711 -4.920 6.224 1.00 78.81 199 ARG A O 1
ATOM 1528 N N . GLN A 1 200 ? -15.051 -5.467 7.622 1.00 84.62 200 GLN A N 1
ATOM 1529 C CA . GLN A 1 200 ? -15.412 -4.469 8.637 1.00 84.62 200 GLN A CA 1
ATOM 1530 C C . GLN A 1 200 ? -15.220 -3.039 8.121 1.00 84.62 200 GLN A C 1
ATOM 1532 O O . GLN A 1 200 ? -16.065 -2.179 8.350 1.00 84.62 200 GLN A O 1
ATOM 1537 N N . VAL A 1 201 ? -14.148 -2.800 7.367 1.00 71.38 201 VAL A N 1
ATOM 1538 C CA . VAL A 1 201 ? -13.907 -1.539 6.655 1.00 71.38 201 VAL A CA 1
ATOM 1539 C C . VAL A 1 201 ? -15.047 -1.186 5.704 1.00 71.38 201 VAL A C 1
ATOM 1541 O O . VAL A 1 201 ? -15.560 -0.068 5.743 1.00 71.38 201 VAL A O 1
ATOM 1544 N N . GLU A 1 202 ? -15.440 -2.134 4.854 1.00 71.12 202 GLU A N 1
ATOM 1545 C CA . GLU A 1 202 ? -16.524 -1.946 3.886 1.00 71.12 202 GLU A CA 1
ATOM 1546 C C . GLU A 1 202 ? -17.834 -1.604 4.604 1.00 71.12 202 GLU A C 1
ATOM 1548 O O . GLU A 1 202 ? -18.534 -0.672 4.205 1.00 71.12 202 GLU A O 1
ATOM 1553 N N . ARG A 1 203 ? -18.107 -2.274 5.730 1.00 81.12 203 ARG A N 1
ATOM 1554 C CA . ARG A 1 203 ? -19.287 -2.011 6.554 1.00 81.12 203 ARG A CA 1
ATOM 1555 C C . ARG A 1 203 ? -19.272 -0.624 7.206 1.00 81.12 203 ARG A C 1
ATOM 1557 O O . ARG A 1 203 ? -20.293 0.057 7.205 1.00 81.12 203 ARG A O 1
ATOM 1564 N N . ILE A 1 204 ? -18.126 -0.166 7.716 1.00 70.38 204 ILE A N 1
ATOM 1565 C CA . ILE A 1 204 ? -17.977 1.204 8.246 1.00 70.38 204 ILE A CA 1
ATOM 1566 C C . ILE A 1 204 ? -18.260 2.234 7.145 1.00 70.38 204 ILE A C 1
ATOM 1568 O O . ILE A 1 204 ? -18.980 3.206 7.372 1.00 70.38 204 ILE A O 1
ATOM 1572 N N . ALA A 1 205 ? -17.711 2.022 5.946 1.00 64.56 205 ALA A N 1
ATOM 1573 C CA . ALA A 1 205 ? -17.925 2.918 4.816 1.00 64.56 205 ALA A CA 1
ATOM 1574 C C . ALA A 1 205 ? -19.403 2.973 4.390 1.00 64.56 205 ALA A C 1
ATOM 1576 O O . ALA A 1 205 ? -19.917 4.060 4.129 1.00 64.56 205 ALA A O 1
ATOM 1577 N N . GLU A 1 206 ? -20.090 1.828 4.367 1.00 68.06 206 GLU A N 1
ATOM 1578 C CA . GLU A 1 206 ? -21.526 1.738 4.084 1.00 68.06 206 GLU A CA 1
ATOM 1579 C C . GLU A 1 206 ? -22.360 2.524 5.106 1.00 68.06 206 GLU A C 1
ATOM 1581 O O . GLU A 1 206 ? -23.183 3.353 4.720 1.00 68.06 206 GLU A O 1
ATOM 1586 N N . LEU A 1 207 ? -22.107 2.333 6.402 1.00 70.94 207 LEU A N 1
ATOM 1587 C CA . LEU A 1 207 ? -22.833 3.024 7.471 1.00 70.94 207 LEU A CA 1
ATOM 1588 C C . LEU A 1 207 ? -22.655 4.549 7.401 1.00 70.94 207 LEU A C 1
ATOM 1590 O O . LEU A 1 207 ? -23.620 5.299 7.541 1.00 70.94 207 LEU A O 1
ATOM 1594 N N . ARG A 1 208 ? -21.440 5.024 7.106 1.00 72.31 208 ARG A N 1
ATOM 1595 C CA . ARG A 1 208 ? -21.172 6.459 6.896 1.00 72.31 208 ARG A CA 1
ATOM 1596 C C . ARG A 1 208 ? -21.859 7.014 5.653 1.00 72.31 208 ARG A C 1
ATOM 1598 O O . ARG A 1 208 ? -22.235 8.185 5.621 1.00 72.31 208 ARG A O 1
ATOM 1605 N N . LEU A 1 209 ? -21.987 6.198 4.608 1.00 56.59 209 LEU A N 1
ATOM 1606 C CA . LEU A 1 209 ? -22.710 6.581 3.402 1.00 56.59 209 LEU A CA 1
ATOM 1607 C C . LEU A 1 209 ? -24.212 6.713 3.687 1.00 56.59 209 LEU A C 1
ATOM 1609 O O . LEU A 1 209 ? -24.809 7.693 3.249 1.00 56.59 209 LEU A O 1
ATOM 1613 N N . MET A 1 210 ? -24.798 5.785 4.451 1.00 68.62 210 MET A N 1
ATOM 1614 C CA . MET A 1 210 ? -26.205 5.848 4.874 1.00 68.62 210 MET A CA 1
ATOM 1615 C C . MET A 1 210 ? -26.507 7.144 5.641 1.00 68.62 210 MET A C 1
ATOM 1617 O O . MET A 1 210 ? -27.454 7.845 5.287 1.00 68.62 210 MET A O 1
ATOM 1621 N N . ASP A 1 211 ? -25.635 7.548 6.573 1.00 68.56 211 ASP A N 1
ATOM 1622 C CA . ASP A 1 211 ? -25.799 8.804 7.325 1.00 68.56 211 ASP A CA 1
ATOM 1623 C C . ASP A 1 211 ? -25.808 10.042 6.414 1.00 68.56 211 ASP A C 1
ATOM 1625 O O . ASP A 1 211 ? -26.574 10.981 6.626 1.00 68.56 211 ASP A O 1
ATOM 1629 N N . LYS A 1 212 ? -24.962 10.054 5.375 1.00 56.09 212 LYS A N 1
ATOM 1630 C CA . LYS A 1 212 ? -24.899 11.162 4.405 1.00 56.09 212 LYS A CA 1
ATOM 1631 C C . LYS A 1 212 ? -26.112 11.206 3.479 1.00 56.09 212 LYS A C 1
ATOM 1633 O O . LYS A 1 212 ? -26.425 12.274 2.957 1.00 56.09 212 LYS A O 1
ATOM 1638 N N . LEU A 1 213 ? -26.756 10.065 3.246 1.00 54.28 213 LEU A N 1
ATOM 1639 C CA . LEU A 1 213 ? -27.912 9.936 2.361 1.00 54.28 213 LEU A CA 1
ATOM 1640 C C . LEU A 1 213 ? -29.256 10.039 3.102 1.00 54.28 213 LEU A C 1
ATOM 1642 O O . LEU A 1 213 ? -30.291 10.092 2.444 1.00 54.28 213 LEU A O 1
ATOM 1646 N N . GLY A 1 214 ? -29.246 10.131 4.437 1.00 52.84 214 GLY A N 1
ATOM 1647 C CA . GLY A 1 214 ? -30.447 10.330 5.255 1.00 52.84 214 GLY A CA 1
ATOM 1648 C C . GLY A 1 214 ? -31.403 9.133 5.270 1.00 52.84 214 GLY A C 1
ATOM 1649 O O . GLY A 1 214 ? -32.609 9.341 5.406 1.00 52.84 214 GLY A O 1
ATOM 1650 N N . ALA A 1 215 ? -30.875 7.918 5.086 1.00 44.34 215 ALA A N 1
ATOM 1651 C CA . ALA A 1 215 ? -31.622 6.662 5.177 1.00 44.34 215 ALA A CA 1
ATOM 1652 C C . ALA A 1 215 ? -31.579 6.078 6.595 1.00 44.34 215 ALA A C 1
ATOM 1654 O O . ALA A 1 215 ? -30.506 6.171 7.234 1.00 44.34 215 ALA A O 1
#

Radius of gyration: 20.38 Å; chains: 1; bounding box: 49×31×61 Å